Protein AF-U1QJQ8-F1 (afdb_monomer_lite)

Sequence (187 aa):
TAGAGCHGSDNAEGCLSWRVRVPSAITPKGSTNVTIEADSVPGQWTWTCPTLDGDKVAGTSAFYIKRDQGDPPAKLAESDLGLLAGLYYNHHGDSAGSVKAITCTPEHLSLTYEVNFNAAWDKSSYLDLDLGATAVKPGADARSYHFTPTIDVSTRNAILRPTVTAQKPAASAPHATVTTEAVKVDG

pLDDT: mean 79.55, std 17.43, range [26.44, 97.06]

Radius of gyration: 18.02 Å; chains: 1; bounding box: 56×32×47 Å

Structure (mmCIF, N/CA/C/O backbone):
data_AF-U1QJQ8-F1
#
_entry.id   AF-U1QJQ8-F1
#
loop_
_atom_site.group_PDB
_atom_site.id
_atom_site.type_symbol
_atom_site.label_atom_id
_atom_site.label_alt_id
_atom_site.label_comp_id
_atom_site.label_asym_id
_atom_site.label_entity_id
_atom_site.label_seq_id
_atom_site.pdbx_PDB_ins_code
_atom_site.Cartn_x
_atom_site.Cartn_y
_atom_site.Cartn_z
_atom_site.occupancy
_atom_site.B_iso_or_equiv
_atom_site.auth_seq_id
_atom_site.auth_comp_id
_atom_site.auth_asym_id
_atom_site.auth_atom_id
_atom_site.pdbx_PDB_model_num
ATOM 1 N N . THR A 1 1 ? 12.002 1.332 19.949 1.00 36.09 1 THR A N 1
ATOM 2 C CA . THR A 1 1 ? 11.088 1.869 18.919 1.00 36.09 1 THR A CA 1
ATOM 3 C C . THR A 1 1 ? 10.077 0.805 18.569 1.00 36.09 1 THR A C 1
ATOM 5 O O . THR A 1 1 ? 10.429 -0.372 18.559 1.00 36.09 1 THR A O 1
ATOM 8 N N . ALA A 1 2 ? 8.820 1.200 18.358 1.00 38.81 2 ALA A N 1
ATOM 9 C CA . ALA A 1 2 ? 7.778 0.305 17.876 1.00 38.81 2 ALA A CA 1
ATOM 10 C C . ALA A 1 2 ? 8.272 -0.422 16.609 1.00 38.81 2 ALA A C 1
ATOM 12 O O . ALA A 1 2 ? 8.978 0.177 15.799 1.00 38.81 2 ALA A O 1
ATOM 13 N N . GLY A 1 3 ? 7.998 -1.724 16.483 1.00 36.53 3 GLY A N 1
ATOM 14 C CA . GLY A 1 3 ? 8.522 -2.536 15.380 1.00 36.53 3 GLY A CA 1
ATOM 15 C C . GLY A 1 3 ? 8.109 -2.006 14.002 1.00 36.53 3 GLY A C 1
ATOM 16 O O . GLY A 1 3 ? 7.262 -1.122 13.888 1.00 36.53 3 GLY A O 1
ATOM 17 N N . ALA A 1 4 ? 8.656 -2.601 12.942 1.00 45.38 4 ALA A N 1
ATOM 18 C CA . ALA A 1 4 ? 8.428 -2.212 11.545 1.00 45.38 4 ALA A CA 1
ATOM 19 C C . ALA A 1 4 ? 6.955 -2.221 11.070 1.00 45.38 4 ALA A C 1
ATOM 21 O O . ALA A 1 4 ? 6.722 -1.999 9.899 1.00 45.38 4 ALA A O 1
ATOM 22 N N . GLY A 1 5 ? 5.967 -2.505 11.926 1.00 46.44 5 GLY A N 1
ATOM 23 C CA . GLY A 1 5 ? 4.538 -2.373 11.617 1.00 46.44 5 GLY A CA 1
ATOM 24 C C . GLY A 1 5 ? 3.884 -1.095 12.155 1.00 46.44 5 GLY A C 1
ATOM 25 O O . GLY A 1 5 ? 2.691 -0.911 11.954 1.00 46.44 5 GLY A O 1
ATOM 26 N N . CYS A 1 6 ? 4.629 -0.239 12.864 1.00 55.72 6 CYS A N 1
ATOM 27 C CA . CYS A 1 6 ? 4.105 0.971 13.509 1.00 55.72 6 CYS A CA 1
ATOM 28 C C . CYS A 1 6 ? 4.649 2.285 12.943 1.00 55.72 6 CYS A C 1
ATOM 30 O O . CYS A 1 6 ? 4.176 3.328 13.374 1.00 55.72 6 CYS A O 1
ATOM 32 N N . HIS A 1 7 ? 5.655 2.242 12.058 1.00 57.84 7 HIS A N 1
ATOM 33 C CA . HIS A 1 7 ? 6.172 3.342 11.218 1.00 57.84 7 HIS A CA 1
ATOM 34 C C . HIS A 1 7 ? 5.951 4.782 11.735 1.00 57.84 7 HIS A C 1
ATOM 36 O O . HIS A 1 7 ? 5.394 5.620 11.033 1.00 57.84 7 HIS A O 1
ATOM 42 N N . GLY A 1 8 ? 6.392 5.075 12.965 1.00 47.62 8 GLY A N 1
ATOM 43 C CA . GLY A 1 8 ? 6.336 6.420 13.560 1.00 47.62 8 GLY A CA 1
ATOM 44 C C . GLY A 1 8 ? 5.211 6.680 14.572 1.00 47.62 8 GLY A C 1
ATOM 45 O O . GLY A 1 8 ? 5.147 7.777 15.112 1.00 47.62 8 GLY A O 1
ATOM 46 N N . SER A 1 9 ? 4.353 5.700 14.872 1.00 50.97 9 SER A N 1
ATOM 47 C CA . SER A 1 9 ? 3.436 5.758 16.019 1.00 50.97 9 SER A CA 1
ATOM 48 C C . SER A 1 9 ? 4.192 5.519 17.330 1.00 50.97 9 SER A C 1
ATOM 50 O O . SER A 1 9 ? 4.874 4.499 17.482 1.00 50.97 9 SER A O 1
ATOM 52 N N . ASP A 1 10 ? 4.006 6.418 18.299 1.00 51.16 10 ASP A N 1
ATOM 53 C CA . ASP A 1 10 ? 4.522 6.280 19.669 1.00 51.16 10 ASP A CA 1
ATOM 54 C C . ASP A 1 10 ? 3.835 5.146 20.450 1.00 51.16 10 ASP A C 1
ATOM 56 O O . ASP A 1 10 ? 4.356 4.680 21.465 1.00 51.16 10 ASP A O 1
ATOM 60 N N . ASN A 1 11 ? 2.679 4.662 19.976 1.00 55.84 11 ASN A N 1
ATOM 61 C CA . ASN A 1 11 ? 1.937 3.577 20.606 1.00 55.84 11 ASN A CA 1
ATOM 62 C C . ASN A 1 11 ? 1.994 2.298 19.760 1.00 55.84 11 ASN A C 1
ATOM 64 O O . ASN A 1 11 ? 1.312 2.174 18.740 1.00 55.84 11 ASN A O 1
ATOM 68 N N . ALA A 1 12 ? 2.814 1.345 20.210 1.00 63.59 12 ALA A N 1
ATOM 69 C CA . ALA A 1 12 ? 3.059 0.073 19.536 1.00 63.59 12 ALA A CA 1
ATOM 70 C C . ALA A 1 12 ? 2.033 -1.024 19.860 1.00 63.59 12 ALA A C 1
ATOM 72 O O . ALA A 1 12 ? 1.985 -2.036 19.160 1.00 63.59 12 ALA A O 1
ATOM 73 N N . GLU A 1 13 ? 1.231 -0.860 20.920 1.00 65.38 13 GLU A N 1
ATOM 74 C CA . GLU A 1 13 ? 0.388 -1.943 21.449 1.00 65.38 13 GLU A CA 1
ATOM 75 C C . GLU A 1 13 ? -0.717 -2.373 20.477 1.00 65.38 13 GLU A C 1
ATOM 77 O O . GLU A 1 13 ? -1.203 -3.501 20.560 1.00 65.38 13 GLU A O 1
ATOM 82 N N . GLY A 1 14 ? -1.098 -1.500 19.542 1.00 73.12 14 GLY A N 1
ATOM 83 C CA . GLY A 1 14 ? -2.204 -1.713 18.611 1.00 73.12 14 GLY A CA 1
ATOM 84 C C . GLY A 1 14 ? -1.831 -1.862 17.143 1.00 73.12 14 GLY A C 1
ATOM 85 O O . GLY A 1 14 ? -2.731 -2.110 16.346 1.00 73.12 14 GLY A O 1
ATOM 86 N N . CYS A 1 15 ? -0.569 -1.701 16.749 1.00 79.44 15 CYS A N 1
ATOM 87 C CA . CYS A 1 15 ? -0.269 -1.563 15.326 1.00 79.44 15 CYS A CA 1
ATOM 88 C C . CYS A 1 15 ? -0.459 -2.859 14.551 1.00 79.44 15 CYS A C 1
ATOM 90 O O . CYS A 1 15 ? -0.007 -3.936 14.951 1.00 79.44 15 CYS A O 1
ATOM 92 N N . LEU A 1 16 ? -1.045 -2.700 13.377 1.00 83.94 16 LEU A N 1
ATOM 93 C CA . LEU A 1 16 ? -1.160 -3.704 12.345 1.00 83.94 16 LEU A CA 1
ATOM 94 C C . LEU A 1 16 ? -0.515 -3.148 11.080 1.00 83.94 16 LEU A C 1
ATOM 96 O O . LEU A 1 16 ? -0.672 -1.975 10.748 1.00 83.94 16 LEU A O 1
ATOM 100 N N . SER A 1 17 ? 0.196 -4.014 10.373 1.00 83.75 17 SER A N 1
ATOM 101 C CA . SER A 1 17 ? 0.760 -3.719 9.064 1.00 83.75 17 SER A CA 1
ATOM 102 C C . SER A 1 17 ? 0.259 -4.774 8.088 1.00 83.75 17 SER A C 1
ATOM 104 O O . SER A 1 17 ? 0.362 -5.982 8.335 1.00 83.75 17 SER A O 1
ATOM 106 N N . TRP A 1 18 ? -0.330 -4.302 6.996 1.00 86.25 18 TRP A N 1
ATOM 107 C CA . TRP A 1 18 ? -0.856 -5.127 5.925 1.00 86.25 18 TRP A CA 1
ATOM 108 C C . TRP A 1 18 ? 0.060 -5.000 4.719 1.00 86.25 18 TRP A C 1
ATOM 110 O O . TRP A 1 18 ? 0.086 -3.968 4.053 1.00 86.25 18 TRP A O 1
ATOM 120 N N . ARG A 1 19 ? 0.815 -6.060 4.422 1.00 87.75 19 ARG A N 1
ATOM 121 C CA . ARG A 1 19 ? 1.711 -6.070 3.266 1.00 87.75 19 ARG A CA 1
ATOM 122 C C . ARG A 1 19 ? 1.012 -6.601 2.023 1.00 87.75 19 ARG A C 1
ATOM 124 O O . ARG A 1 19 ? 0.616 -7.765 1.980 1.00 87.75 19 ARG A O 1
ATOM 131 N N . VAL A 1 20 ? 0.962 -5.778 0.982 1.00 87.56 20 VAL A N 1
ATOM 132 C CA . VAL A 1 20 ? 0.565 -6.167 -0.373 1.00 87.56 20 VAL A CA 1
ATOM 133 C C . VAL A 1 20 ? 1.805 -6.192 -1.258 1.00 87.56 20 VAL A C 1
ATOM 135 O O . VAL A 1 20 ? 2.446 -5.166 -1.472 1.00 87.56 20 VAL A O 1
ATOM 138 N N . ARG A 1 21 ? 2.149 -7.375 -1.779 1.00 89.81 21 ARG A N 1
ATOM 139 C CA . ARG A 1 21 ? 3.276 -7.558 -2.703 1.00 89.81 21 ARG A CA 1
ATOM 140 C C . ARG A 1 21 ? 2.787 -7.655 -4.141 1.00 89.81 21 ARG A C 1
ATOM 142 O O . ARG A 1 21 ? 2.008 -8.544 -4.480 1.00 89.81 21 ARG A O 1
ATOM 149 N N . VAL A 1 22 ? 3.321 -6.792 -4.993 1.00 87.38 22 VAL A N 1
ATOM 150 C CA . VAL A 1 22 ? 3.000 -6.680 -6.416 1.00 87.38 22 VAL A CA 1
ATOM 151 C C . VAL A 1 22 ? 4.241 -7.091 -7.220 1.00 87.38 22 VAL A C 1
ATOM 153 O O . VAL A 1 22 ? 5.191 -6.313 -7.320 1.00 87.38 22 VAL A O 1
ATOM 156 N N . PRO A 1 23 ? 4.304 -8.321 -7.761 1.00 87.75 23 PRO A N 1
ATOM 157 C CA . PRO A 1 23 ? 5.474 -8.785 -8.501 1.00 87.75 23 PRO A CA 1
ATOM 158 C C . PRO A 1 23 ? 5.469 -8.281 -9.947 1.00 87.75 23 PRO A C 1
ATOM 160 O O . PRO A 1 23 ? 4.421 -8.251 -10.588 1.00 87.75 23 PRO A O 1
ATOM 163 N N . SER A 1 24 ? 6.649 -8.014 -10.514 1.00 85.06 24 SER A N 1
ATOM 164 C CA . SER A 1 24 ? 6.798 -7.555 -11.905 1.00 85.06 24 SER A CA 1
ATOM 165 C C . SER A 1 24 ? 6.259 -8.533 -12.954 1.00 85.06 24 SER A C 1
ATOM 167 O O . SER A 1 24 ? 5.973 -8.148 -14.083 1.00 85.06 24 SER A O 1
ATOM 169 N N . ALA A 1 25 ? 6.046 -9.797 -12.577 1.00 81.31 25 ALA A N 1
ATOM 170 C CA . ALA A 1 25 ? 5.423 -10.807 -13.428 1.00 81.31 25 ALA A CA 1
ATOM 171 C C . ALA A 1 25 ? 3.977 -10.467 -13.839 1.00 81.31 25 ALA A C 1
ATOM 173 O O . ALA A 1 25 ? 3.494 -11.027 -14.819 1.00 81.31 25 ALA A O 1
ATOM 174 N N . ILE A 1 26 ? 3.280 -9.576 -13.118 1.00 75.94 26 ILE A N 1
ATOM 175 C CA . ILE A 1 26 ? 1.913 -9.171 -13.489 1.00 75.94 26 ILE A CA 1
ATOM 176 C C . ILE A 1 26 ? 1.885 -8.140 -14.627 1.00 75.94 26 ILE A C 1
ATOM 178 O O . ILE A 1 26 ? 0.854 -7.999 -15.273 1.00 75.94 26 ILE A O 1
ATOM 182 N N . THR A 1 27 ? 2.999 -7.441 -14.873 1.00 68.19 27 THR A N 1
ATOM 183 C CA . THR A 1 27 ? 3.171 -6.482 -15.976 1.00 68.19 27 THR A CA 1
ATOM 184 C C . THR A 1 27 ? 4.625 -6.519 -16.476 1.00 68.19 27 THR A C 1
ATOM 186 O O . THR A 1 27 ? 5.507 -5.809 -15.979 1.00 68.19 27 THR A O 1
ATOM 189 N N . PRO A 1 28 ? 4.935 -7.393 -17.448 1.00 60.84 28 PRO A N 1
ATOM 190 C CA . PRO A 1 28 ? 6.287 -7.494 -17.974 1.00 60.84 28 PRO A CA 1
ATOM 191 C C . PRO A 1 28 ? 6.687 -6.185 -18.675 1.00 60.84 28 PRO A C 1
ATOM 193 O O . PRO A 1 28 ? 6.206 -5.885 -19.764 1.00 60.84 28 PRO A O 1
ATOM 196 N N . LYS A 1 29 ? 7.613 -5.437 -18.061 1.00 64.25 29 LYS A N 1
ATOM 197 C CA . LYS A 1 29 ? 8.309 -4.266 -18.635 1.00 64.25 29 LYS A CA 1
ATOM 198 C C . LYS A 1 29 ? 7.447 -3.018 -18.897 1.00 64.25 29 LYS A C 1
ATOM 200 O O . LYS A 1 29 ? 7.755 -2.243 -19.800 1.00 64.25 29 LYS A O 1
ATOM 205 N N . GLY A 1 30 ? 6.407 -2.791 -18.095 1.00 77.69 30 GLY A N 1
ATOM 206 C CA . GLY A 1 30 ? 5.565 -1.596 -18.199 1.00 77.69 30 GLY A CA 1
ATOM 207 C C . GLY A 1 30 ? 5.211 -0.964 -16.856 1.00 77.69 30 GLY A C 1
ATOM 208 O O . GLY A 1 30 ? 5.492 -1.517 -15.787 1.00 77.69 30 GLY A O 1
ATOM 209 N N . SER A 1 31 ? 4.560 0.197 -16.935 1.00 87.25 31 SER A N 1
ATOM 210 C CA . SER A 1 31 ? 3.861 0.790 -15.798 1.00 87.25 31 SER A CA 1
ATOM 211 C C . SER A 1 31 ? 2.470 0.175 -15.654 1.00 87.25 31 SER A C 1
ATOM 213 O O . SER A 1 31 ? 1.800 -0.100 -16.649 1.00 87.25 31 SER A O 1
ATOM 215 N N . THR A 1 32 ? 2.020 -0.044 -14.423 1.00 88.62 32 THR A N 1
ATOM 216 C CA . THR A 1 32 ? 0.640 -0.450 -14.130 1.00 88.62 32 THR A CA 1
ATOM 217 C C . THR A 1 32 ? 0.125 0.313 -12.927 1.00 88.62 32 THR A C 1
ATOM 219 O O . THR A 1 32 ? 0.885 0.598 -12.001 1.00 88.62 32 THR A O 1
ATOM 222 N N . ASN A 1 33 ? -1.177 0.573 -12.916 1.00 92.19 33 ASN A N 1
ATOM 223 C CA . ASN A 1 33 ? -1.858 0.993 -11.705 1.00 92.19 33 ASN A CA 1
ATOM 224 C C . ASN A 1 33 ? -2.291 -0.242 -10.924 1.00 92.19 33 ASN A C 1
ATOM 226 O O . ASN A 1 33 ? -2.732 -1.237 -11.508 1.00 92.19 33 ASN A O 1
ATOM 230 N N . VAL A 1 34 ? -2.133 -0.159 -9.611 1.00 90.81 34 VAL A N 1
ATOM 231 C CA . VAL A 1 34 ? -2.660 -1.096 -8.630 1.00 90.81 34 VAL A CA 1
ATOM 232 C C . VAL A 1 34 ? -3.608 -0.310 -7.747 1.00 90.81 34 VAL A C 1
ATOM 234 O O . VAL A 1 34 ? -3.175 0.615 -7.061 1.00 90.81 34 VAL A O 1
ATOM 237 N N . THR A 1 35 ? -4.883 -0.671 -7.774 1.00 93.75 35 THR A N 1
ATOM 238 C CA . THR A 1 35 ? -5.907 -0.061 -6.929 1.00 93.75 35 THR A CA 1
ATOM 239 C C . THR A 1 35 ? -6.299 -1.046 -5.843 1.00 93.75 35 THR A C 1
ATOM 241 O O . THR A 1 35 ? -6.715 -2.164 -6.141 1.00 93.75 35 THR A O 1
ATOM 244 N N . ILE A 1 36 ? -6.125 -0.645 -4.588 1.00 93.06 36 ILE A N 1
ATOM 245 C CA . ILE A 1 36 ? -6.507 -1.399 -3.398 1.00 93.06 36 ILE A CA 1
ATOM 246 C C . ILE A 1 36 ? -7.745 -0.734 -2.816 1.00 93.06 36 ILE A C 1
ATOM 248 O O . ILE A 1 36 ? -7.699 0.438 -2.460 1.00 93.06 36 ILE A O 1
ATOM 252 N N . GLU A 1 37 ? -8.809 -1.513 -2.692 1.00 95.50 37 GLU A N 1
ATOM 253 C CA . GLU A 1 37 ? -10.054 -1.132 -2.032 1.00 95.50 37 GLU A CA 1
ATOM 254 C C . GLU A 1 37 ? -10.272 -2.047 -0.834 1.00 95.50 37 GLU A C 1
ATOM 256 O O . GLU A 1 37 ? -10.293 -3.281 -0.975 1.00 95.50 37 GLU A O 1
ATOM 261 N N . ALA A 1 38 ? -10.403 -1.460 0.352 1.00 93.75 38 ALA A N 1
ATOM 262 C CA . ALA A 1 38 ? -10.495 -2.229 1.577 1.00 93.75 38 ALA A CA 1
ATOM 263 C C . ALA A 1 38 ? -11.192 -1.498 2.724 1.00 93.75 38 ALA A C 1
ATOM 265 O O . ALA A 1 38 ? -10.718 -0.477 3.223 1.00 93.75 38 ALA A O 1
ATOM 266 N N . ASP A 1 39 ? -12.246 -2.123 3.233 1.00 95.00 39 ASP A N 1
ATOM 267 C CA . ASP A 1 39 ? -12.898 -1.697 4.463 1.00 95.00 39 ASP A CA 1
ATOM 268 C C . ASP A 1 39 ? -12.188 -2.287 5.685 1.00 95.00 39 ASP A C 1
ATOM 270 O O . ASP A 1 39 ? -11.712 -3.432 5.669 1.00 95.00 39 ASP A O 1
ATOM 274 N N . SER A 1 40 ? -12.134 -1.508 6.761 1.00 93.19 40 SER A N 1
ATOM 275 C CA . SER A 1 40 ? -11.756 -2.017 8.071 1.00 93.19 40 SER A CA 1
ATOM 276 C C . SER A 1 40 ? -12.884 -2.846 8.682 1.00 93.19 40 SER A C 1
ATOM 278 O O . SER A 1 40 ? -14.016 -2.868 8.195 1.00 93.19 40 SER A O 1
ATOM 280 N N . VAL A 1 41 ? -12.578 -3.599 9.741 1.00 91.69 41 VAL A N 1
ATOM 281 C CA . VAL A 1 41 ? -13.572 -4.458 10.394 1.00 91.69 41 VAL A CA 1
ATOM 282 C C . VAL A 1 41 ? -14.046 -3.784 11.681 1.00 91.69 41 VAL A C 1
ATOM 284 O O . VAL A 1 41 ? -13.263 -3.702 12.638 1.00 91.69 41 VAL A O 1
ATOM 287 N N . PRO A 1 42 ? -15.321 -3.345 11.755 1.00 91.44 42 PRO A N 1
ATOM 288 C CA . PRO A 1 42 ? -15.843 -2.630 12.911 1.00 91.44 42 PRO A CA 1
ATOM 289 C C . PRO A 1 42 ? -15.571 -3.360 14.228 1.00 91.44 42 PRO A C 1
ATOM 291 O O . PRO A 1 42 ? -15.839 -4.553 14.381 1.00 91.44 42 PRO A O 1
ATOM 294 N N . GLY A 1 43 ? -15.013 -2.629 15.194 1.00 89.50 43 GLY A N 1
ATOM 295 C CA . GLY A 1 43 ? -14.678 -3.152 16.520 1.00 89.50 43 GLY A CA 1
ATOM 296 C C . GLY A 1 43 ? -13.424 -4.032 16.591 1.00 89.50 43 GLY A C 1
ATOM 297 O O . GLY A 1 43 ? -13.030 -4.392 17.701 1.00 89.50 43 GLY A O 1
ATOM 298 N N . GLN A 1 44 ? -12.776 -4.354 15.465 1.00 90.00 44 GLN A N 1
ATOM 299 C CA . GLN A 1 44 ? -11.514 -5.101 15.453 1.00 90.00 44 GLN A CA 1
ATOM 300 C C . GLN A 1 44 ? -10.317 -4.191 15.199 1.00 90.00 44 GLN A C 1
ATOM 302 O O . GLN A 1 44 ? -9.392 -4.165 16.012 1.00 90.00 44 GLN A O 1
ATOM 307 N N . TRP A 1 45 ? -10.335 -3.441 14.099 1.00 91.00 45 TRP A N 1
ATOM 308 C CA . TRP A 1 45 ? -9.242 -2.561 13.697 1.00 91.00 45 TRP A CA 1
ATOM 309 C C . TRP A 1 45 ? -9.737 -1.455 12.760 1.00 91.00 45 TRP A C 1
ATOM 311 O O . TRP A 1 45 ? -10.833 -1.548 12.220 1.00 91.00 45 TRP A O 1
ATOM 321 N N . THR A 1 46 ? -8.924 -0.415 12.595 1.00 92.94 46 THR A N 1
ATOM 322 C CA . THR A 1 46 ? -9.175 0.754 11.737 1.00 92.94 46 THR A CA 1
ATOM 323 C C . THR A 1 46 ? -7.931 1.093 10.927 1.00 92.94 46 THR A C 1
ATOM 325 O O . THR A 1 46 ? -6.822 0.774 11.363 1.00 92.94 46 THR A O 1
ATOM 328 N N . TRP A 1 47 ? -8.084 1.715 9.760 1.00 92.81 47 TRP A N 1
ATOM 329 C CA . TRP A 1 47 ? -6.942 2.253 9.018 1.00 92.81 47 TRP A CA 1
ATOM 330 C C . TRP A 1 47 ? -6.304 3.417 9.771 1.00 92.81 47 TRP A C 1
ATOM 332 O O . TRP A 1 47 ? -6.988 4.217 10.410 1.00 92.81 47 TRP A O 1
ATOM 342 N N . THR A 1 48 ? -4.981 3.524 9.686 1.00 91.56 48 THR A N 1
ATOM 343 C CA . THR A 1 48 ? -4.255 4.645 10.282 1.00 91.56 48 THR A CA 1
ATOM 344 C C . THR A 1 48 ? -4.060 5.716 9.214 1.00 91.56 48 THR A C 1
ATOM 346 O O . THR A 1 48 ? -3.162 5.602 8.384 1.00 91.56 48 THR A O 1
ATOM 349 N N . CYS A 1 49 ? -4.895 6.755 9.242 1.00 92.62 49 CYS A N 1
ATOM 350 C CA . CYS A 1 49 ? -4.877 7.872 8.294 1.00 92.62 49 CYS A CA 1
ATOM 351 C C . CYS A 1 49 ? -4.285 9.119 8.980 1.00 92.62 49 CYS A C 1
ATOM 353 O O . CYS A 1 49 ? -4.958 9.711 9.824 1.00 92.62 49 CYS A O 1
ATOM 355 N N . PRO A 1 50 ? -3.020 9.504 8.709 1.00 88.50 50 PRO A N 1
ATOM 356 C CA . PRO A 1 50 ? -2.334 10.551 9.475 1.00 88.50 50 PRO A CA 1
ATOM 357 C C . PRO A 1 50 ? -2.813 11.978 9.185 1.00 88.50 50 PRO A C 1
ATOM 359 O O . PRO A 1 50 ? -2.484 12.893 9.938 1.00 88.50 50 PRO A O 1
ATOM 362 N N . THR A 1 51 ? -3.532 12.186 8.083 1.00 86.75 51 THR A N 1
ATOM 363 C CA . THR A 1 51 ? -3.995 13.499 7.625 1.00 86.75 51 THR A CA 1
ATOM 364 C C . THR A 1 51 ? -5.515 13.588 7.700 1.00 86.75 51 THR A C 1
ATOM 366 O O . THR A 1 51 ? -6.221 12.608 7.467 1.00 86.75 51 THR A O 1
ATOM 369 N N . LEU A 1 52 ? -6.030 14.778 8.029 1.00 85.56 52 LEU A N 1
ATOM 370 C CA . LEU A 1 52 ? -7.476 15.019 8.119 1.00 85.56 52 LEU A CA 1
ATOM 371 C C . LEU A 1 52 ? -8.169 14.923 6.755 1.00 85.56 52 LEU A C 1
ATOM 373 O O . LEU A 1 52 ? -9.319 14.502 6.686 1.00 85.56 52 LEU A O 1
ATOM 377 N N . ASP A 1 53 ? -7.455 15.273 5.686 1.00 90.31 53 ASP A N 1
ATOM 378 C CA . ASP A 1 53 ? -7.970 15.243 4.316 1.00 90.31 53 ASP A CA 1
ATOM 379 C C . ASP A 1 53 ? -8.004 13.820 3.726 1.00 90.31 53 ASP A C 1
ATOM 381 O O . ASP A 1 53 ? -8.497 13.618 2.617 1.00 90.31 53 ASP A O 1
ATOM 385 N N . GLY A 1 54 ? -7.487 12.819 4.453 1.00 91.31 54 GLY A N 1
ATOM 386 C CA . GLY A 1 54 ? -7.470 11.421 4.017 1.00 91.31 54 GLY A CA 1
ATOM 387 C C . GLY A 1 54 ? -6.532 11.150 2.839 1.00 91.31 54 GLY A C 1
ATOM 388 O O . GLY A 1 54 ? -6.639 10.108 2.192 1.00 91.31 54 GLY A O 1
ATOM 389 N N . ASP A 1 55 ? -5.605 12.065 2.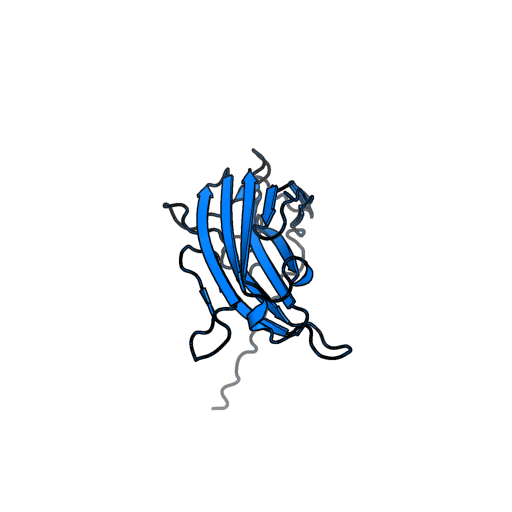558 1.00 94.69 55 ASP A N 1
ATOM 390 C CA . ASP A 1 55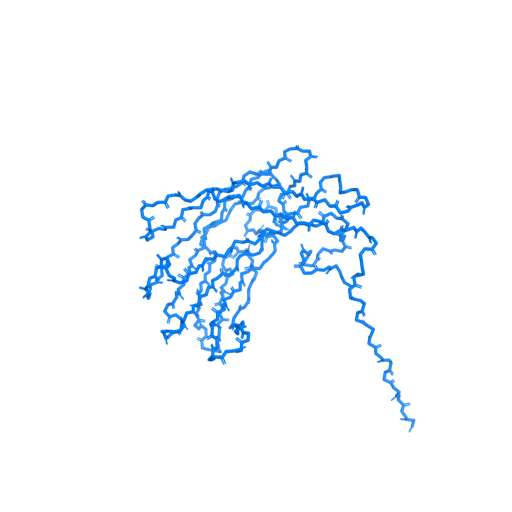 ? -4.654 11.999 1.447 1.00 94.69 55 ASP A CA 1
ATOM 391 C C . ASP A 1 55 ? -3.381 11.185 1.771 1.00 94.69 55 ASP A C 1
ATOM 393 O O . ASP A 1 55 ? -2.432 11.142 0.983 1.00 94.69 55 ASP A O 1
ATOM 397 N N . LYS A 1 56 ? -3.346 10.531 2.937 1.00 93.69 56 LYS A N 1
ATOM 398 C CA . LYS A 1 56 ? -2.238 9.690 3.391 1.00 93.69 56 LYS A CA 1
ATOM 399 C C . LYS A 1 56 ? -2.750 8.514 4.216 1.00 93.69 56 LYS A C 1
ATOM 401 O O . LYS A 1 56 ? -3.590 8.677 5.099 1.00 93.69 56 LYS A O 1
ATOM 406 N N . VAL A 1 57 ? -2.170 7.342 3.980 1.00 93.12 57 VAL A N 1
ATOM 407 C CA . VAL A 1 57 ? -2.240 6.192 4.889 1.00 93.12 57 VAL A CA 1
ATOM 408 C C . VAL A 1 57 ? -0.867 6.006 5.525 1.00 93.12 57 VAL A C 1
ATOM 410 O O . VAL A 1 57 ? 0.163 6.245 4.891 1.00 93.12 57 VAL A O 1
ATOM 413 N N . ALA A 1 58 ? -0.822 5.633 6.801 1.00 90.94 58 ALA A N 1
ATOM 414 C CA . ALA A 1 58 ? 0.438 5.298 7.448 1.00 90.94 58 ALA A CA 1
ATOM 415 C C . ALA A 1 58 ? 1.079 4.090 6.753 1.00 90.94 58 ALA A C 1
ATOM 417 O O . ALA A 1 58 ? 0.378 3.176 6.324 1.00 90.94 58 ALA A O 1
ATOM 418 N N . GLY A 1 59 ? 2.409 4.070 6.689 1.00 88.69 59 GLY A N 1
ATOM 419 C CA . GLY A 1 59 ? 3.170 2.983 6.084 1.00 88.69 59 GLY A CA 1
ATOM 420 C C . GLY A 1 59 ? 4.002 3.425 4.885 1.00 88.69 59 GLY A C 1
ATOM 421 O O . GLY A 1 59 ? 4.215 4.622 4.677 1.00 88.69 59 GLY A O 1
ATOM 422 N N . THR A 1 60 ? 4.520 2.455 4.133 1.00 92.75 60 THR A N 1
ATOM 423 C CA . THR A 1 60 ? 5.547 2.697 3.114 1.00 92.75 60 THR A CA 1
ATOM 424 C C . THR A 1 60 ? 5.289 1.946 1.814 1.00 92.75 60 THR A C 1
ATOM 426 O O . THR A 1 60 ? 4.691 0.870 1.773 1.00 92.75 60 THR A O 1
ATOM 429 N N . SER A 1 61 ? 5.782 2.524 0.726 1.00 93.75 61 SER A N 1
ATOM 430 C CA . SER A 1 61 ? 6.038 1.832 -0.531 1.00 93.75 61 SER A CA 1
ATOM 431 C C . SER A 1 61 ? 7.527 1.512 -0.614 1.00 93.75 61 SER A C 1
ATOM 433 O O . SER A 1 61 ? 8.363 2.361 -0.315 1.00 93.75 61 SER A O 1
ATOM 435 N N . ALA A 1 62 ? 7.882 0.295 -1.016 1.00 94.31 62 ALA A N 1
ATOM 436 C CA . ALA A 1 62 ? 9.273 -0.101 -1.199 1.00 94.31 62 ALA A CA 1
ATOM 437 C C . ALA A 1 62 ? 9.450 -0.931 -2.470 1.00 94.31 62 ALA A C 1
ATOM 439 O O . ALA A 1 62 ? 8.727 -1.901 -2.707 1.00 94.31 62 ALA A O 1
ATOM 440 N N . PHE A 1 63 ? 10.435 -0.564 -3.289 1.00 93.12 63 PHE A N 1
ATOM 441 C CA . PHE A 1 63 ? 10.735 -1.263 -4.536 1.00 93.12 63 PHE A CA 1
ATOM 442 C C . PHE A 1 63 ? 11.970 -2.134 -4.374 1.00 93.12 63 PHE A C 1
ATOM 444 O O . PHE A 1 63 ? 13.025 -1.665 -3.938 1.00 93.12 63 PHE A O 1
ATOM 451 N N . TYR A 1 64 ? 11.846 -3.400 -4.761 1.00 92.38 64 TYR A N 1
ATOM 452 C CA . TYR A 1 64 ? 12.908 -4.383 -4.634 1.00 92.38 64 TYR A CA 1
ATOM 453 C C . TYR A 1 64 ? 13.284 -4.980 -5.979 1.00 92.38 64 TYR A C 1
ATOM 455 O O . TYR A 1 64 ? 12.424 -5.278 -6.809 1.00 92.38 64 TYR A O 1
ATOM 463 N N . ILE A 1 65 ? 14.575 -5.252 -6.144 1.00 90.06 65 ILE A N 1
ATOM 464 C CA . ILE A 1 65 ? 15.105 -6.068 -7.238 1.00 90.06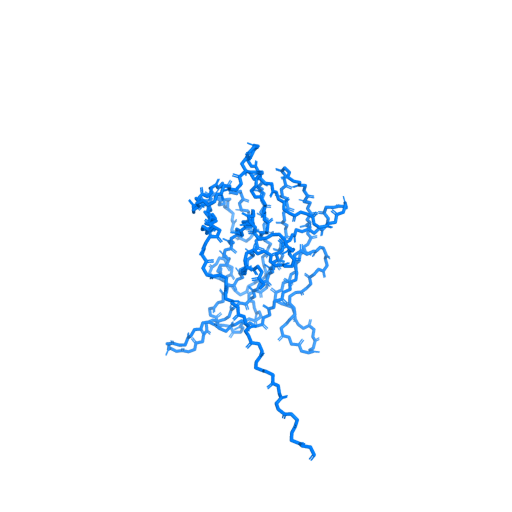 65 ILE A CA 1
ATOM 465 C C . ILE A 1 65 ? 15.730 -7.338 -6.680 1.00 90.06 65 ILE A C 1
ATOM 467 O O . ILE A 1 65 ? 16.410 -7.320 -5.650 1.00 90.06 65 ILE A O 1
ATOM 471 N N . LYS A 1 66 ? 15.534 -8.460 -7.370 1.00 83.50 66 LYS A N 1
ATOM 472 C CA . LYS A 1 66 ? 16.323 -9.660 -7.102 1.00 83.50 66 LYS A CA 1
ATOM 473 C C . LYS A 1 66 ? 17.789 -9.377 -7.429 1.00 83.50 66 LYS A C 1
ATOM 475 O O . LYS A 1 66 ? 18.101 -8.741 -8.437 1.00 83.50 66 LYS A O 1
ATOM 480 N N . ARG A 1 67 ? 18.672 -9.842 -6.551 1.00 80.69 67 ARG A N 1
ATOM 481 C CA . ARG A 1 67 ? 20.115 -9.893 -6.789 1.00 80.69 67 ARG A CA 1
ATOM 482 C C . ARG A 1 67 ? 20.487 -11.226 -7.441 1.00 80.69 67 ARG A C 1
ATOM 484 O O . ARG A 1 67 ? 19.630 -12.101 -7.594 1.00 80.69 67 ARG A O 1
ATOM 491 N N . ASP A 1 68 ? 21.741 -11.335 -7.864 1.00 79.06 68 ASP A N 1
ATOM 492 C CA . ASP A 1 68 ? 22.282 -12.557 -8.454 1.00 79.06 68 ASP A CA 1
ATOM 493 C C . ASP A 1 68 ? 22.280 -13.716 -7.433 1.00 79.06 68 ASP A C 1
ATOM 495 O O . ASP A 1 68 ? 21.973 -13.543 -6.252 1.00 79.06 68 ASP A O 1
ATOM 499 N N . GLN A 1 69 ? 22.515 -14.934 -7.922 1.00 72.56 69 GLN A N 1
ATOM 500 C CA . GLN A 1 69 ? 22.089 -16.186 -7.291 1.00 72.56 69 GLN A CA 1
ATOM 501 C C . GLN A 1 69 ? 22.522 -16.341 -5.816 1.00 72.56 69 GLN A C 1
ATOM 503 O O . GLN A 1 69 ? 23.678 -16.629 -5.524 1.00 72.56 69 GLN A O 1
ATOM 508 N N . GLY A 1 70 ? 21.548 -16.226 -4.901 1.00 68.06 70 GLY A N 1
ATOM 509 C CA . GLY A 1 70 ? 21.691 -16.502 -3.462 1.00 68.06 70 GLY A CA 1
ATOM 510 C C . GLY A 1 70 ? 21.554 -15.277 -2.556 1.00 68.06 70 GLY A C 1
ATOM 511 O O . GLY A 1 70 ? 21.245 -15.431 -1.375 1.00 68.06 70 GLY A O 1
ATOM 512 N N . ASP A 1 71 ? 21.701 -14.074 -3.107 1.00 79.12 71 ASP A N 1
ATOM 513 C CA . ASP A 1 71 ? 21.619 -12.846 -2.324 1.00 79.12 71 ASP A CA 1
ATOM 514 C C . ASP A 1 71 ? 20.166 -12.443 -2.014 1.00 79.12 71 ASP A C 1
ATOM 516 O O . ASP A 1 71 ? 19.264 -12.614 -2.847 1.00 79.12 71 ASP A O 1
ATOM 520 N N . PRO A 1 72 ? 19.911 -11.841 -0.835 1.00 83.44 72 PRO A N 1
ATOM 521 C CA . PRO A 1 72 ? 18.608 -11.270 -0.536 1.00 83.44 72 PRO A CA 1
ATOM 522 C C . PRO A 1 72 ? 18.263 -10.146 -1.533 1.00 83.44 72 PRO A C 1
ATOM 524 O O . PRO A 1 72 ? 19.159 -9.432 -1.999 1.00 83.44 72 PRO A O 1
ATOM 527 N N . PRO A 1 73 ? 16.970 -9.940 -1.855 1.00 87.31 73 PRO A N 1
ATOM 528 C CA . PRO A 1 73 ? 16.546 -8.832 -2.706 1.00 87.31 73 PRO A CA 1
ATOM 529 C C . PRO A 1 73 ? 17.067 -7.480 -2.202 1.00 87.31 73 PRO A C 1
ATOM 531 O O . PRO A 1 73 ? 17.023 -7.184 -1.008 1.00 87.31 73 PRO A O 1
ATOM 534 N N . ALA A 1 74 ? 17.535 -6.637 -3.121 1.00 89.38 74 ALA A N 1
ATOM 535 C CA . ALA A 1 74 ? 17.970 -5.281 -2.810 1.00 89.38 74 ALA A CA 1
ATOM 536 C C . ALA A 1 74 ? 16.750 -4.361 -2.723 1.00 89.38 74 ALA A C 1
ATOM 538 O O . ALA A 1 74 ? 15.987 -4.308 -3.687 1.00 89.38 74 ALA A O 1
ATOM 539 N N . LYS A 1 75 ? 16.601 -3.593 -1.638 1.00 91.75 75 LYS A N 1
ATOM 540 C CA . LYS A 1 75 ? 15.696 -2.434 -1.621 1.00 91.75 75 LYS A CA 1
ATOM 541 C C . LYS A 1 75 ? 16.344 -1.310 -2.432 1.00 91.75 75 LYS A C 1
ATOM 543 O O . LYS A 1 75 ? 17.445 -0.888 -2.089 1.00 91.75 75 LYS A O 1
ATOM 548 N N . LEU A 1 76 ? 15.696 -0.873 -3.508 1.00 90.69 76 LEU A N 1
ATOM 549 C CA . LEU A 1 76 ? 16.171 0.231 -4.350 1.00 90.69 76 LEU A CA 1
ATOM 550 C C . LEU A 1 76 ? 15.657 1.585 -3.882 1.00 90.69 76 LEU A C 1
ATOM 552 O O . LEU A 1 76 ? 16.381 2.570 -3.944 1.00 90.69 76 LEU A O 1
ATOM 556 N N . ALA A 1 77 ? 14.406 1.623 -3.442 1.00 92.62 77 ALA A N 1
ATOM 557 C CA . ALA A 1 77 ? 13.746 2.838 -3.009 1.00 92.62 77 ALA A CA 1
ATOM 558 C C . ALA A 1 77 ? 12.716 2.513 -1.936 1.00 92.62 77 ALA A C 1
ATOM 560 O O . ALA A 1 77 ? 12.180 1.401 -1.888 1.00 92.62 77 ALA A O 1
ATOM 561 N N . GLU A 1 78 ? 12.444 3.506 -1.104 1.00 93.94 78 GLU A N 1
ATOM 562 C CA . GLU A 1 78 ? 11.375 3.508 -0.117 1.00 93.94 78 GLU A CA 1
ATOM 563 C C . GLU A 1 78 ? 10.783 4.912 -0.049 1.00 93.94 78 GLU A C 1
ATOM 565 O O . GLU A 1 78 ? 11.513 5.894 -0.177 1.00 93.94 78 GLU A O 1
ATOM 570 N N . SER A 1 79 ? 9.470 5.000 0.112 1.00 93.75 79 SER A N 1
ATOM 571 C CA . SER A 1 79 ? 8.754 6.265 0.234 1.00 93.75 79 SER A CA 1
ATOM 572 C C . SER A 1 79 ? 7.507 6.083 1.089 1.00 93.75 79 SER A C 1
ATOM 574 O O . SER A 1 79 ? 7.042 4.961 1.299 1.00 93.75 79 SER A O 1
ATOM 576 N N . ASP A 1 80 ? 6.952 7.190 1.561 1.00 92.81 80 ASP A N 1
ATOM 577 C CA . ASP A 1 80 ? 5.668 7.213 2.258 1.00 92.81 80 ASP A CA 1
ATOM 578 C C . ASP A 1 80 ? 4.505 6.829 1.320 1.00 92.81 80 ASP A C 1
ATOM 580 O O . ASP A 1 80 ? 4.638 6.789 0.095 1.00 92.81 80 ASP A O 1
ATOM 584 N N . LEU A 1 81 ? 3.328 6.592 1.904 1.00 92.69 81 LEU A N 1
ATOM 585 C CA . LEU A 1 81 ? 2.066 6.367 1.188 1.00 92.69 81 LEU A CA 1
ATOM 586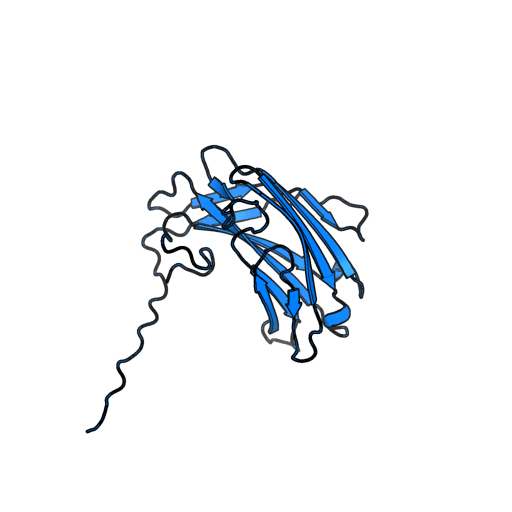 C C . LEU A 1 81 ? 1.116 7.565 1.299 1.00 92.69 81 LEU A C 1
ATOM 588 O O . LEU A 1 81 ? -0.011 7.461 1.785 1.00 92.69 81 LEU A O 1
ATOM 592 N N . GLY A 1 82 ? 1.599 8.724 0.859 1.00 91.56 82 GLY A N 1
ATOM 593 C CA . GLY A 1 82 ? 0.805 9.945 0.723 1.00 91.56 82 GLY A CA 1
ATOM 594 C C . GLY A 1 82 ? 0.612 10.336 -0.735 1.00 91.56 82 GLY A C 1
ATOM 595 O O . GLY A 1 82 ? 1.392 9.936 -1.602 1.00 91.56 82 GLY A O 1
ATOM 596 N N . LEU A 1 83 ? -0.402 11.150 -1.013 1.00 88.38 83 LEU A N 1
ATOM 597 C CA . LEU A 1 83 ? -0.565 11.771 -2.321 1.00 88.38 83 LEU A CA 1
ATOM 598 C C . LEU A 1 83 ? 0.726 12.520 -2.703 1.00 88.38 83 LEU A C 1
ATOM 600 O O . LEU A 1 83 ? 1.328 13.200 -1.875 1.00 88.38 83 LEU A O 1
ATOM 604 N N . LEU A 1 84 ? 1.173 12.369 -3.955 1.00 82.06 84 LEU A N 1
ATOM 605 C CA . LEU A 1 84 ? 2.443 12.910 -4.480 1.00 82.06 84 LEU A CA 1
ATOM 606 C C . LEU A 1 84 ? 3.729 12.276 -3.916 1.00 82.06 84 LEU A C 1
ATOM 608 O O . LEU A 1 84 ? 4.820 12.655 -4.352 1.00 82.06 84 LEU A O 1
ATOM 612 N N . ALA A 1 85 ? 3.643 11.292 -3.015 1.00 87.81 85 ALA A N 1
ATOM 613 C CA . ALA A 1 85 ? 4.817 10.544 -2.581 1.00 87.81 85 ALA A CA 1
ATOM 614 C C . ALA A 1 85 ? 5.357 9.710 -3.754 1.00 87.81 85 ALA A C 1
ATOM 616 O O . ALA A 1 85 ? 4.727 8.758 -4.224 1.00 87.81 85 ALA A O 1
ATOM 617 N N . GLY A 1 86 ? 6.515 10.125 -4.268 1.00 90.88 86 GLY A N 1
ATOM 618 C CA . GLY A 1 86 ? 7.241 9.429 -5.324 1.00 90.88 86 GLY A CA 1
ATOM 619 C C . GLY A 1 86 ? 8.264 8.458 -4.748 1.00 90.88 86 GLY A C 1
ATOM 620 O O . GLY A 1 86 ? 8.917 8.746 -3.743 1.00 90.88 86 GLY A O 1
ATOM 621 N N . LEU A 1 87 ? 8.411 7.310 -5.399 1.00 93.75 87 LEU A N 1
ATOM 622 C CA . LEU A 1 87 ? 9.354 6.260 -5.043 1.00 93.75 87 LEU A CA 1
ATOM 623 C C . LEU A 1 87 ? 10.610 6.375 -5.909 1.00 93.75 87 LEU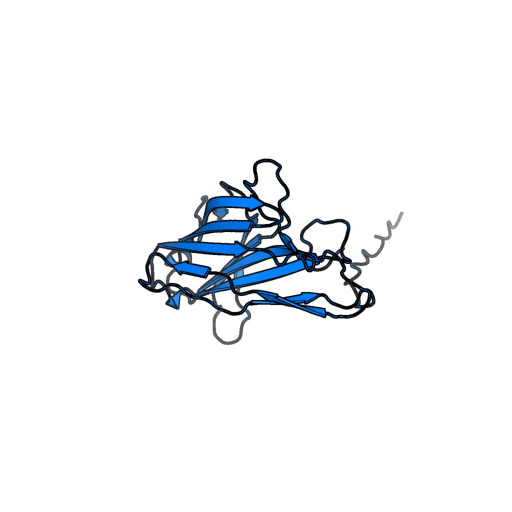 A C 1
ATOM 625 O O . LEU A 1 87 ? 10.792 5.641 -6.883 1.00 93.75 87 LEU A O 1
ATOM 629 N N . TYR A 1 88 ? 11.458 7.340 -5.564 1.00 91.94 88 TYR A N 1
ATOM 630 C CA . TYR A 1 88 ? 12.661 7.676 -6.322 1.00 91.94 88 TYR A CA 1
ATOM 631 C C . TYR A 1 88 ? 13.842 6.776 -5.945 1.00 91.94 88 TYR A C 1
ATOM 633 O O . TYR A 1 88 ? 14.122 6.587 -4.763 1.00 91.94 88 TYR A O 1
ATOM 641 N N . TYR A 1 89 ? 14.548 6.226 -6.938 1.00 87.31 89 TYR A N 1
ATOM 642 C CA . TYR A 1 89 ? 15.644 5.263 -6.717 1.00 87.31 89 TYR A CA 1
ATOM 643 C C . TYR A 1 89 ? 17.034 5.782 -7.103 1.00 87.31 89 TYR A C 1
ATOM 645 O O . TYR A 1 89 ? 18.027 5.068 -6.949 1.00 87.31 89 TYR A O 1
ATOM 653 N N . ASN A 1 90 ? 17.144 7.009 -7.616 1.00 83.06 90 ASN A N 1
ATOM 654 C CA . ASN A 1 90 ? 18.431 7.632 -7.910 1.00 83.06 90 ASN A CA 1
ATOM 655 C C . ASN A 1 90 ? 18.402 9.158 -7.739 1.00 83.06 90 ASN A C 1
ATOM 657 O O . ASN A 1 90 ? 17.356 9.777 -7.561 1.00 83.06 90 ASN A O 1
ATOM 661 N N . HIS A 1 91 ? 19.585 9.768 -7.812 1.00 81.19 91 HIS A N 1
ATOM 662 C CA . HIS A 1 91 ? 19.775 11.212 -7.667 1.00 81.19 91 HIS A CA 1
ATOM 663 C C . HIS A 1 91 ? 19.292 12.032 -8.878 1.00 81.19 91 HIS A C 1
ATOM 665 O O . HIS A 1 91 ? 19.249 13.256 -8.799 1.00 81.19 91 HIS A O 1
ATOM 671 N N . HIS A 1 92 ? 18.933 11.377 -9.987 1.00 85.56 92 HIS A N 1
ATOM 672 C CA . HIS A 1 92 ? 18.363 12.024 -11.171 1.00 85.56 92 HIS A CA 1
ATOM 673 C C . HIS A 1 92 ? 16.847 12.230 -11.059 1.00 85.56 92 HIS A C 1
ATOM 675 O O . HIS A 1 92 ? 16.269 12.921 -11.893 1.00 85.56 92 HIS A O 1
ATOM 681 N N . GLY A 1 93 ? 16.211 11.667 -10.024 1.00 82.62 93 GLY A N 1
ATOM 682 C CA . GLY A 1 93 ? 14.765 11.743 -9.834 1.00 82.62 93 GLY A CA 1
ATOM 683 C C . GLY A 1 93 ? 13.992 10.682 -10.615 1.00 82.62 93 GLY A C 1
ATOM 684 O O . GLY A 1 93 ? 12.785 10.835 -10.802 1.00 82.62 93 GLY A O 1
ATOM 685 N N . ASP A 1 94 ? 14.644 9.599 -11.052 1.00 87.88 94 ASP A N 1
ATOM 686 C CA . ASP A 1 94 ? 13.921 8.487 -11.664 1.00 87.88 94 ASP A CA 1
ATOM 687 C C . ASP A 1 94 ? 13.055 7.780 -10.617 1.00 87.88 94 ASP A C 1
ATOM 689 O O . ASP A 1 94 ? 13.495 7.494 -9.496 1.00 87.88 94 ASP A O 1
ATOM 693 N N . SER A 1 95 ? 11.810 7.490 -10.998 1.00 90.44 95 SER A N 1
ATOM 694 C CA . SER A 1 95 ? 10.788 6.938 -10.114 1.00 90.44 95 SER A CA 1
ATOM 695 C C . SER A 1 95 ? 10.409 5.510 -10.497 1.00 90.44 95 SER A C 1
ATOM 697 O O . SER A 1 95 ? 10.116 5.208 -11.656 1.00 90.44 95 SER A O 1
ATOM 699 N N . ALA A 1 96 ? 10.371 4.633 -9.496 1.00 92.50 96 ALA A N 1
ATOM 700 C CA . ALA A 1 96 ? 9.798 3.295 -9.602 1.00 92.50 96 ALA A CA 1
ATOM 701 C C . ALA A 1 96 ? 8.269 3.307 -9.426 1.00 92.50 96 ALA A C 1
ATOM 703 O O . ALA A 1 96 ? 7.620 2.285 -9.643 1.00 92.50 96 ALA A O 1
ATOM 704 N N . GLY A 1 97 ? 7.679 4.437 -9.032 1.00 93.81 97 GLY A N 1
ATOM 705 C CA . GLY A 1 97 ? 6.238 4.572 -8.870 1.00 93.81 97 GLY A CA 1
ATOM 706 C C . GLY A 1 97 ? 5.816 5.729 -7.973 1.00 93.81 97 GLY A C 1
ATOM 707 O O . GLY A 1 97 ? 6.646 6.426 -7.394 1.00 93.81 97 GLY A O 1
ATOM 708 N N . SER A 1 98 ? 4.512 5.939 -7.853 1.00 95.50 98 SER A N 1
ATOM 709 C CA . SER A 1 98 ? 3.947 6.924 -6.933 1.00 95.50 98 SER A CA 1
ATOM 710 C C . SER A 1 98 ? 2.470 6.671 -6.650 1.00 95.50 98 SER A C 1
ATOM 712 O O . SER A 1 98 ? 1.765 6.014 -7.421 1.00 95.50 98 SER A O 1
ATOM 714 N N . VAL A 1 99 ? 1.980 7.257 -5.558 1.00 96.06 99 VAL A N 1
ATOM 715 C CA . VAL A 1 99 ? 0.542 7.335 -5.274 1.00 96.06 99 VAL A CA 1
ATOM 716 C C . VAL A 1 99 ? -0.123 8.278 -6.281 1.00 96.06 99 VAL A C 1
ATOM 718 O O . VAL A 1 99 ? 0.292 9.430 -6.432 1.00 96.06 99 VAL A O 1
ATOM 721 N N . LYS A 1 100 ? -1.164 7.797 -6.968 1.00 95.62 100 LYS A N 1
ATOM 722 C CA . LYS A 1 100 ? -1.957 8.579 -7.937 1.00 95.62 100 LYS A CA 1
ATOM 723 C C . LYS A 1 100 ? -3.267 9.082 -7.357 1.00 95.62 100 LYS A C 1
ATOM 725 O O . LYS A 1 100 ? -3.706 10.170 -7.712 1.00 95.62 100 LYS A O 1
ATOM 730 N N . ALA A 1 101 ? -3.878 8.293 -6.485 1.00 95.75 101 ALA A N 1
ATOM 731 C CA . ALA A 1 101 ? -5.074 8.668 -5.753 1.00 95.75 101 ALA A CA 1
ATOM 732 C C . ALA A 1 101 ? -5.095 7.914 -4.431 1.00 95.75 101 ALA A C 1
ATOM 734 O O . ALA A 1 101 ? -4.666 6.760 -4.365 1.00 95.75 101 ALA A O 1
ATOM 735 N N . ILE A 1 102 ? -5.595 8.565 -3.392 1.00 96.56 102 ILE A N 1
ATOM 736 C CA . ILE A 1 102 ? -5.801 7.936 -2.099 1.00 96.56 102 ILE A CA 1
ATOM 737 C C . ILE A 1 102 ? -6.977 8.601 -1.392 1.00 96.56 102 ILE A C 1
ATOM 739 O O . ILE A 1 102 ? -7.178 9.811 -1.480 1.00 96.56 102 ILE A O 1
ATOM 743 N N . THR A 1 103 ? -7.774 7.785 -0.721 1.00 96.69 103 THR A N 1
ATOM 744 C CA . THR A 1 103 ? -8.784 8.208 0.239 1.00 96.69 103 THR A CA 1
ATOM 745 C C . THR A 1 103 ? -8.693 7.262 1.421 1.00 96.69 103 THR A C 1
ATOM 747 O O . THR A 1 103 ? -8.925 6.062 1.282 1.00 96.69 103 THR A O 1
ATOM 750 N N . CYS A 1 104 ? -8.308 7.803 2.569 1.00 96.62 104 CYS A N 1
ATOM 751 C CA . CYS A 1 104 ? -8.135 7.062 3.806 1.00 96.62 104 CYS A CA 1
ATOM 752 C C . CYS A 1 104 ? -9.072 7.630 4.872 1.00 96.62 104 CYS A C 1
ATOM 754 O O . CYS A 1 104 ? -8.948 8.789 5.266 1.00 96.62 104 CYS A O 1
ATOM 756 N N . THR A 1 105 ? -9.974 6.792 5.373 1.00 96.69 105 THR A N 1
ATOM 757 C CA . THR A 1 105 ? -10.689 6.997 6.638 1.00 96.69 105 THR A CA 1
ATOM 758 C C . THR A 1 105 ? -10.436 5.796 7.550 1.00 96.69 105 THR A C 1
ATOM 760 O O . THR A 1 105 ? -10.040 4.736 7.060 1.00 96.69 105 THR A O 1
ATOM 763 N N . PRO A 1 106 ? -10.685 5.892 8.868 1.00 94.56 106 PRO A N 1
ATOM 764 C CA . PRO A 1 106 ? -10.576 4.737 9.763 1.00 94.56 106 PRO A CA 1
ATOM 765 C C . PRO A 1 106 ? -11.368 3.500 9.287 1.00 94.56 106 PRO A C 1
ATOM 767 O O . PRO A 1 106 ? -10.984 2.361 9.571 1.00 94.56 106 PRO A O 1
ATOM 770 N N . GLU A 1 107 ? -12.458 3.711 8.550 1.00 96.31 107 GLU A N 1
ATOM 771 C CA . GLU A 1 107 ? -13.373 2.692 8.034 1.00 96.31 107 GLU A CA 1
ATOM 772 C C . GLU A 1 107 ? -13.003 2.174 6.643 1.00 96.31 107 GLU A C 1
ATOM 774 O O . GLU A 1 107 ? -13.303 1.021 6.347 1.00 96.31 107 GLU A O 1
ATOM 779 N N . HIS A 1 108 ? -12.366 2.982 5.793 1.00 96.38 108 HIS A N 1
ATOM 780 C CA . HIS A 1 108 ? -12.186 2.650 4.382 1.00 96.38 108 HIS A CA 1
ATOM 781 C C . HIS A 1 108 ? -10.866 3.175 3.809 1.00 96.38 108 HIS A C 1
ATOM 783 O O . HIS A 1 108 ? -10.465 4.311 4.062 1.00 96.38 108 HIS A O 1
ATOM 789 N N . LEU A 1 109 ? -10.221 2.347 2.989 1.00 96.38 109 LEU A N 1
ATOM 790 C CA . LEU A 1 109 ? -9.049 2.705 2.205 1.00 96.38 109 LEU A CA 1
ATOM 791 C C . LEU A 1 109 ? -9.311 2.440 0.723 1.00 96.38 109 LEU A C 1
ATOM 793 O O . LEU A 1 109 ? -9.506 1.290 0.327 1.00 96.38 109 LEU A O 1
ATOM 797 N N . SER A 1 110 ? -9.180 3.498 -0.071 1.00 97.06 110 SER A N 1
ATOM 798 C CA . SER A 1 110 ? -8.959 3.441 -1.513 1.00 97.06 110 SER A CA 1
ATOM 799 C C . SER A 1 110 ? -7.553 3.963 -1.803 1.00 97.06 110 SER A C 1
ATOM 801 O O . SER A 1 110 ? -7.228 5.098 -1.457 1.00 97.06 110 SER A O 1
ATOM 803 N N . LEU A 1 111 ? -6.689 3.146 -2.404 1.00 95.81 111 LEU A N 1
ATOM 804 C CA . LEU A 1 111 ? -5.323 3.524 -2.775 1.00 95.81 111 LEU A CA 1
ATOM 805 C C . LEU A 1 111 ? -5.043 3.092 -4.207 1.00 95.81 111 LEU A C 1
ATOM 807 O O . LEU A 1 111 ? -4.975 1.901 -4.487 1.00 95.81 111 LEU A O 1
ATOM 811 N N . THR A 1 112 ? -4.791 4.050 -5.094 1.00 95.75 112 THR A N 1
ATOM 812 C CA . THR A 1 112 ? -4.262 3.791 -6.436 1.00 95.75 112 THR A CA 1
ATOM 813 C C . THR A 1 112 ? -2.789 4.162 -6.494 1.00 95.75 112 THR A C 1
ATOM 815 O O . THR A 1 112 ? -2.417 5.329 -6.346 1.00 95.75 112 THR A O 1
ATOM 818 N N . TYR A 1 113 ? -1.954 3.163 -6.757 1.00 94.62 113 TYR A N 1
ATOM 819 C CA . TYR A 1 113 ? -0.509 3.293 -6.873 1.00 94.62 113 TYR A CA 1
ATOM 820 C C . TYR A 1 113 ? -0.056 2.930 -8.290 1.00 94.62 113 TYR A C 1
ATOM 822 O O . TYR A 1 113 ? -0.343 1.835 -8.773 1.00 94.62 113 TYR A O 1
ATOM 830 N N . GLU A 1 114 ? 0.678 3.820 -8.951 1.00 94.00 114 GLU A N 1
ATOM 831 C CA . GLU A 1 114 ? 1.353 3.500 -10.210 1.00 94.00 114 GLU A CA 1
ATOM 832 C C . GLU A 1 114 ? 2.737 2.950 -9.908 1.00 94.00 114 GLU A C 1
ATOM 834 O O . GLU A 1 114 ? 3.523 3.588 -9.214 1.00 94.00 114 GLU A O 1
ATOM 839 N N . VAL A 1 115 ? 3.061 1.791 -10.465 1.00 91.50 115 VAL A N 1
ATOM 840 C CA . VAL A 1 115 ? 4.393 1.193 -10.375 1.00 91.50 115 VAL A CA 1
ATOM 841 C C . VAL A 1 115 ? 4.971 1.000 -11.763 1.00 91.50 115 VAL A C 1
ATOM 843 O O . VAL A 1 115 ? 4.285 0.508 -12.656 1.00 91.50 115 VAL A O 1
ATOM 846 N N . ASN A 1 116 ? 6.241 1.356 -11.931 1.00 90.19 116 ASN A N 1
ATOM 847 C CA . ASN A 1 116 ? 7.003 1.194 -13.159 1.00 90.19 116 ASN A CA 1
ATOM 848 C C . ASN A 1 116 ? 8.066 0.103 -12.982 1.00 90.19 116 ASN A C 1
ATOM 850 O O . ASN A 1 116 ? 9.147 0.346 -12.447 1.00 90.19 116 ASN A O 1
ATOM 854 N N . PHE A 1 117 ? 7.794 -1.106 -13.479 1.00 87.56 117 PHE A N 1
ATOM 855 C CA . PHE A 1 117 ? 8.756 -2.208 -13.376 1.00 87.56 117 PHE A CA 1
ATOM 856 C C . PHE A 1 117 ? 9.902 -2.128 -14.390 1.00 87.56 117 PHE A C 1
ATOM 858 O O . PHE A 1 117 ? 10.882 -2.864 -14.247 1.00 87.56 117 PHE A O 1
ATOM 865 N N . ASN A 1 118 ? 9.836 -1.218 -15.369 1.00 84.50 118 ASN A N 1
ATOM 866 C CA . ASN A 1 118 ? 10.960 -0.950 -16.267 1.00 84.50 118 ASN A CA 1
ATOM 867 C C . ASN A 1 118 ? 12.153 -0.310 -15.529 1.00 84.50 118 ASN A C 1
ATOM 869 O O . ASN A 1 118 ? 13.288 -0.431 -15.982 1.00 84.50 118 ASN A O 1
ATOM 873 N N . ALA A 1 119 ? 11.923 0.273 -14.345 1.00 76.19 119 ALA A N 1
ATOM 874 C CA . ALA A 1 119 ? 12.971 0.775 -13.452 1.00 76.19 119 ALA A CA 1
ATOM 875 C C . ALA A 1 119 ? 14.020 -0.286 -13.051 1.00 76.19 119 ALA A C 1
ATOM 877 O O . ALA A 1 119 ? 15.089 0.058 -12.560 1.00 76.19 119 ALA A O 1
ATOM 878 N N . ALA A 1 120 ? 13.730 -1.581 -13.233 1.00 73.12 120 ALA A N 1
ATOM 879 C CA . ALA A 1 120 ? 14.610 -2.682 -12.840 1.00 73.12 120 ALA A CA 1
ATOM 880 C C . ALA A 1 120 ? 15.476 -3.263 -13.978 1.00 73.12 120 ALA A C 1
ATOM 882 O O . ALA A 1 120 ? 16.147 -4.266 -13.732 1.00 73.12 120 ALA A O 1
ATOM 883 N N . TRP A 1 121 ? 15.453 -2.689 -15.193 1.00 69.69 121 TRP A N 1
ATOM 884 C CA . TRP A 1 121 ? 16.265 -3.098 -16.360 1.00 69.69 121 TRP A CA 1
ATOM 885 C C . TRP A 1 121 ? 16.435 -4.628 -16.500 1.00 69.69 121 TRP A C 1
ATOM 887 O O . TRP A 1 121 ? 17.542 -5.153 -16.435 1.00 69.69 121 TRP A O 1
ATOM 897 N N . ASP A 1 122 ? 15.318 -5.348 -16.643 1.00 67.44 122 ASP A N 1
ATOM 898 C CA . ASP A 1 122 ? 15.220 -6.816 -16.796 1.00 67.44 122 ASP A CA 1
ATOM 899 C C . ASP A 1 122 ? 15.450 -7.689 -15.550 1.00 67.44 122 ASP A C 1
ATOM 901 O O . ASP A 1 122 ? 15.308 -8.914 -15.621 1.00 67.44 122 ASP A O 1
ATOM 905 N N . LYS A 1 123 ? 15.700 -7.110 -14.372 1.00 69.44 123 LYS A N 1
ATOM 906 C CA . LYS A 1 123 ? 15.692 -7.886 -13.123 1.00 69.44 123 LYS A CA 1
ATOM 907 C C . LYS A 1 123 ? 14.263 -8.201 -12.683 1.00 69.44 123 LYS A C 1
ATOM 909 O O . LYS A 1 123 ? 13.356 -7.375 -12.779 1.00 69.44 123 LYS A O 1
ATOM 914 N N . SER A 1 124 ? 14.063 -9.398 -12.127 1.00 84.25 124 SER A N 1
ATOM 915 C CA . SER A 1 124 ? 12.827 -9.699 -11.399 1.00 84.25 124 SER A CA 1
ATOM 916 C C . SER A 1 124 ? 12.712 -8.728 -10.226 1.00 84.25 124 SER A C 1
ATOM 918 O O . SER A 1 124 ? 13.652 -8.579 -9.445 1.00 84.25 124 SER A O 1
ATOM 920 N N . SER A 1 125 ? 11.572 -8.063 -10.119 1.00 88.44 125 SER A N 1
ATOM 921 C CA . SER A 1 125 ? 11.337 -6.993 -9.158 1.00 88.44 125 SER A CA 1
ATOM 922 C C . SER A 1 125 ? 9.950 -7.123 -8.551 1.00 88.44 125 SER A C 1
ATOM 924 O O . SER A 1 125 ? 9.101 -7.879 -9.034 1.00 88.44 125 SER A O 1
ATOM 926 N N . TYR A 1 126 ? 9.734 -6.439 -7.439 1.00 90.31 126 TYR A N 1
ATOM 927 C CA . TYR A 1 126 ? 8.422 -6.340 -6.820 1.00 90.31 126 TYR A CA 1
ATOM 928 C C . TYR A 1 126 ? 8.306 -5.036 -6.037 1.00 90.31 126 TYR A C 1
ATOM 930 O O . TYR A 1 126 ? 9.292 -4.514 -5.516 1.00 90.31 126 TYR A O 1
ATOM 938 N N . LEU A 1 127 ? 7.081 -4.534 -5.962 1.00 91.50 127 LEU A N 1
ATOM 939 C CA . LEU A 1 127 ? 6.685 -3.464 -5.061 1.00 91.50 127 LEU A CA 1
ATOM 940 C C . LEU A 1 127 ? 6.041 -4.096 -3.827 1.00 91.50 127 LEU A C 1
ATOM 942 O O . LEU A 1 127 ? 5.147 -4.931 -3.965 1.00 91.50 127 LEU A O 1
ATOM 946 N N . ASP A 1 128 ? 6.477 -3.680 -2.646 1.00 92.69 128 ASP A N 1
ATOM 947 C CA . ASP A 1 128 ? 5.762 -3.919 -1.398 1.00 92.69 128 ASP A CA 1
ATOM 948 C C . ASP A 1 128 ? 5.064 -2.623 -0.977 1.00 92.69 128 ASP A C 1
ATOM 950 O O . ASP A 1 128 ? 5.699 -1.574 -0.879 1.00 92.69 128 ASP A O 1
ATOM 954 N N . LEU A 1 129 ? 3.759 -2.715 -0.738 1.00 91.69 129 LEU A N 1
ATOM 955 C CA . LEU A 1 129 ? 2.958 -1.692 -0.076 1.00 91.69 129 LEU A CA 1
ATOM 956 C C . LEU A 1 129 ? 2.669 -2.185 1.338 1.00 91.69 129 LEU A C 1
ATOM 958 O O . LEU A 1 129 ? 2.009 -3.209 1.515 1.00 91.69 129 LEU A O 1
ATOM 962 N N . ASP A 1 130 ? 3.210 -1.498 2.331 1.00 90.56 130 ASP A N 1
ATOM 963 C CA . ASP A 1 130 ? 3.032 -1.793 3.746 1.00 90.56 130 ASP A CA 1
ATOM 964 C C . ASP A 1 130 ? 2.020 -0.786 4.304 1.00 90.56 130 ASP A C 1
ATOM 966 O O . ASP A 1 130 ? 2.335 0.393 4.425 1.00 90.56 130 ASP A O 1
ATOM 970 N N . LEU A 1 131 ? 0.780 -1.223 4.537 1.00 90.50 131 LEU A N 1
ATOM 971 C CA . LEU A 1 131 ? -0.349 -0.358 4.889 1.00 90.50 131 LEU A CA 1
ATOM 972 C C . LEU A 1 131 ? -0.625 -0.431 6.395 1.00 90.50 131 LEU A C 1
ATOM 974 O O . LEU A 1 131 ? -0.891 -1.506 6.935 1.00 90.50 131 LEU A O 1
ATOM 978 N N . GLY A 1 132 ? -0.587 0.712 7.069 1.00 89.31 132 GLY A N 1
ATOM 979 C CA . GLY A 1 132 ? -0.749 0.826 8.512 1.00 89.31 132 GLY A CA 1
ATOM 980 C C . GLY A 1 132 ? -2.209 0.831 8.964 1.00 89.31 132 GLY A C 1
ATOM 981 O O . GLY A 1 132 ? -3.062 1.528 8.414 1.00 89.31 132 GLY A O 1
ATOM 982 N N . ALA A 1 133 ? -2.478 0.088 10.029 1.00 89.31 133 ALA A N 1
ATOM 983 C CA . ALA A 1 133 ? -3.761 0.027 10.711 1.00 89.31 133 ALA A CA 1
ATOM 984 C C . ALA A 1 133 ? -3.562 -0.096 12.226 1.00 89.31 133 ALA A C 1
ATOM 986 O O . ALA A 1 133 ? -2.469 -0.380 12.715 1.00 89.31 133 ALA A O 1
ATOM 987 N N . THR A 1 134 ? -4.640 0.096 12.979 1.00 87.38 134 THR A N 1
ATOM 988 C CA . THR A 1 134 ? -4.637 0.033 14.440 1.00 87.38 134 THR A CA 1
ATOM 989 C C . THR A 1 134 ? -5.767 -0.855 14.938 1.00 87.38 134 THR A C 1
ATOM 991 O O . THR A 1 134 ? -6.930 -0.650 14.592 1.00 87.38 134 THR A O 1
ATOM 994 N N . ALA A 1 135 ? -5.441 -1.834 15.778 1.00 88.06 135 ALA A N 1
ATOM 995 C CA . ALA A 1 135 ? -6.407 -2.654 16.491 1.00 88.06 135 ALA A CA 1
ATOM 996 C C . ALA A 1 135 ? -7.172 -1.819 17.533 1.00 88.06 135 ALA A C 1
ATOM 998 O O . ALA A 1 135 ? -6.570 -1.112 18.336 1.00 88.06 135 ALA A O 1
ATOM 999 N N . VAL A 1 136 ? -8.499 -1.958 17.575 1.00 87.31 136 VAL A N 1
ATOM 1000 C CA . VAL A 1 136 ? -9.373 -1.240 18.525 1.00 87.31 136 VAL A CA 1
ATOM 1001 C C . VAL A 1 136 ? -9.241 -1.812 19.942 1.00 87.31 136 VAL A C 1
ATOM 1003 O O . VAL A 1 136 ? -9.298 -1.082 20.928 1.00 87.31 136 VAL A O 1
ATOM 1006 N N . LYS A 1 137 ? -9.064 -3.136 20.058 1.00 84.88 137 LYS A N 1
ATOM 1007 C CA . LYS A 1 137 ? -8.860 -3.851 21.332 1.00 84.88 137 LYS A CA 1
ATOM 1008 C C . LYS A 1 137 ? -7.705 -4.848 21.201 1.00 84.88 137 LYS A C 1
ATOM 1010 O O . LYS A 1 137 ? -7.952 -6.053 21.092 1.00 84.88 137 LYS A O 1
ATOM 1015 N N . PRO A 1 138 ? -6.452 -4.365 21.198 1.00 74.44 138 PRO A N 1
ATOM 1016 C CA . PRO A 1 138 ? -5.295 -5.188 20.865 1.00 74.44 138 PRO A CA 1
ATOM 1017 C C . PRO A 1 138 ? -5.106 -6.408 21.771 1.00 74.44 138 PRO A C 1
ATOM 1019 O O . PRO A 1 138 ? -4.759 -7.478 21.273 1.00 74.44 138 PRO A O 1
ATOM 1022 N N . GLY A 1 139 ? -5.357 -6.267 23.077 1.00 74.44 139 GLY A N 1
ATOM 1023 C CA . GLY A 1 139 ? -5.037 -7.294 24.075 1.00 74.44 139 GLY A CA 1
ATOM 1024 C C . GLY A 1 139 ? -3.525 -7.522 24.240 1.00 74.44 139 GLY A C 1
ATOM 1025 O O . GLY A 1 139 ? -2.721 -7.124 23.397 1.00 74.44 139 GLY A O 1
ATOM 1026 N N . ALA A 1 140 ? -3.125 -8.172 25.334 1.00 76.75 140 ALA A N 1
ATOM 1027 C CA . ALA A 1 140 ? -1.711 -8.442 25.617 1.00 76.75 140 ALA A CA 1
ATOM 1028 C C . ALA A 1 140 ? -1.127 -9.547 24.716 1.00 76.75 140 ALA A C 1
ATOM 1030 O O . ALA A 1 140 ? 0.039 -9.480 24.327 1.00 76.75 140 ALA A O 1
ATOM 1031 N N . ASP A 1 141 ? -1.945 -10.529 24.341 1.00 77.62 141 ASP A N 1
ATOM 1032 C CA . ASP A 1 141 ? -1.502 -11.710 23.601 1.00 77.62 141 ASP A CA 1
ATOM 1033 C C . ASP A 1 141 ? -1.286 -11.447 22.105 1.00 77.62 141 ASP A C 1
ATOM 1035 O O . ASP A 1 141 ? -1.752 -10.449 21.534 1.00 77.62 141 ASP A O 1
ATOM 1039 N N . ALA A 1 142 ? -0.579 -12.379 21.460 1.00 76.38 142 ALA A N 1
ATOM 1040 C CA . ALA A 1 142 ? -0.466 -12.417 20.009 1.00 76.38 142 ALA A CA 1
ATOM 1041 C C . ALA A 1 142 ? -1.837 -12.688 19.377 1.00 76.38 142 ALA A C 1
ATOM 1043 O O . ALA A 1 142 ? -2.605 -13.523 19.863 1.00 76.38 142 ALA A O 1
ATOM 1044 N N . ARG A 1 143 ? -2.153 -11.974 18.294 1.00 81.12 143 ARG A N 1
ATOM 1045 C CA . ARG A 1 143 ? -3.435 -12.099 17.588 1.00 81.12 143 ARG A CA 1
ATOM 1046 C C . ARG A 1 143 ? -3.245 -11.959 16.089 1.00 81.12 143 ARG A C 1
ATOM 1048 O O . ARG A 1 143 ? -2.469 -11.123 15.630 1.00 81.12 143 ARG A O 1
ATOM 1055 N N . SER A 1 144 ? -4.004 -12.747 15.341 1.00 81.94 144 SER A N 1
ATOM 1056 C CA . SER A 1 144 ? -4.077 -12.654 13.887 1.00 81.94 144 SER A CA 1
ATOM 1057 C C . SER A 1 144 ? -5.333 -11.894 13.486 1.00 81.94 144 SER A C 1
ATOM 1059 O O . SER A 1 144 ? -6.419 -12.167 13.995 1.00 81.94 144 SER A O 1
ATOM 1061 N N . TYR A 1 145 ? -5.178 -10.959 12.561 1.00 82.88 145 TYR A N 1
ATOM 1062 C CA . TYR A 1 145 ? -6.276 -10.236 11.937 1.00 82.88 145 TYR A CA 1
ATOM 1063 C C . TYR A 1 145 ? -6.290 -10.575 10.453 1.00 82.88 145 TYR A C 1
ATOM 1065 O O . TYR A 1 145 ? -5.233 -10.761 9.848 1.00 82.88 145 TYR A O 1
ATOM 1073 N N . HIS A 1 146 ? -7.481 -10.641 9.868 1.00 80.81 146 HIS A N 1
ATOM 1074 C CA . HIS A 1 146 ? -7.659 -10.987 8.465 1.00 80.81 146 HIS A CA 1
ATOM 1075 C C . HIS A 1 146 ? -8.623 -10.016 7.802 1.00 80.81 146 HIS A C 1
ATOM 1077 O O . HIS A 1 146 ? -9.614 -9.609 8.408 1.00 80.81 146 HIS A O 1
ATOM 1083 N N . PHE A 1 147 ? -8.358 -9.698 6.541 1.00 80.00 147 PHE A N 1
ATOM 1084 C CA . PHE A 1 147 ? -9.321 -9.035 5.671 1.00 80.00 147 PHE A CA 1
ATOM 1085 C C . PHE A 1 147 ? -9.074 -9.435 4.215 1.00 80.00 147 PHE A C 1
ATOM 1087 O O . PHE A 1 147 ? -8.043 -10.026 3.879 1.00 80.00 147 PHE A O 1
ATOM 1094 N N . THR A 1 148 ? -10.052 -9.159 3.358 1.00 81.12 148 THR A N 1
ATOM 1095 C CA . THR A 1 148 ? -9.991 -9.491 1.930 1.00 81.12 148 THR A CA 1
ATOM 1096 C C . THR A 1 148 ? -10.102 -8.199 1.124 1.00 81.12 148 THR A C 1
ATOM 1098 O O . THR A 1 148 ? -11.226 -7.784 0.835 1.00 81.12 148 THR A O 1
ATOM 1101 N N . PRO A 1 149 ? -8.981 -7.529 0.792 1.00 86.19 149 PRO A N 1
ATOM 1102 C CA . PRO A 1 149 ? -9.016 -6.381 -0.104 1.00 86.19 149 PRO A CA 1
ATOM 1103 C C . PRO A 1 149 ? -9.488 -6.795 -1.494 1.00 86.19 149 PRO A C 1
ATOM 1105 O O . PRO A 1 149 ? -9.289 -7.931 -1.935 1.00 86.19 149 PRO A O 1
ATOM 1108 N N . THR A 1 150 ? -10.031 -5.828 -2.218 1.00 91.25 150 THR A N 1
ATOM 1109 C CA . THR A 1 150 ? -10.137 -5.900 -3.670 1.00 91.25 150 THR A CA 1
ATOM 1110 C C . THR A 1 150 ? -8.903 -5.233 -4.264 1.00 91.25 150 THR A C 1
ATOM 1112 O O . THR A 1 150 ? -8.574 -4.110 -3.900 1.00 91.25 150 THR A O 1
ATOM 1115 N N . ILE A 1 151 ? -8.196 -5.938 -5.145 1.00 87.56 151 ILE A N 1
ATOM 1116 C CA . ILE A 1 151 ? -7.014 -5.425 -5.837 1.00 87.56 151 ILE A CA 1
ATOM 1117 C C . ILE A 1 151 ? -7.286 -5.467 -7.336 1.00 87.56 151 ILE A C 1
ATOM 1119 O O . ILE A 1 151 ? -7.363 -6.548 -7.923 1.00 87.56 151 ILE A O 1
ATOM 1123 N N . ASP A 1 152 ? -7.413 -4.297 -7.946 1.00 89.00 152 ASP A N 1
ATOM 1124 C CA . ASP A 1 152 ? -7.468 -4.142 -9.396 1.00 89.00 152 ASP A CA 1
ATOM 1125 C C . ASP A 1 152 ? -6.070 -3.810 -9.927 1.00 89.00 152 ASP A C 1
ATOM 1127 O O . ASP A 1 152 ? -5.336 -3.010 -9.345 1.00 89.00 152 ASP A O 1
ATOM 1131 N N . VAL A 1 153 ? -5.676 -4.459 -11.016 1.00 85.50 153 VAL A N 1
ATOM 1132 C CA . VAL A 1 153 ? -4.386 -4.247 -11.669 1.00 85.50 153 VAL A CA 1
ATOM 1133 C C . VAL A 1 153 ? -4.680 -3.873 -13.107 1.00 85.50 153 VAL A C 1
ATOM 1135 O O . VAL A 1 153 ? -5.030 -4.735 -13.896 1.00 85.50 153 VAL A O 1
ATOM 1138 N N . SER A 1 154 ? -4.473 -2.616 -13.489 1.00 83.12 154 SER A N 1
ATOM 1139 C CA . SER A 1 154 ? -4.975 -2.084 -14.769 1.00 83.12 154 SER A CA 1
ATOM 1140 C C . SER A 1 154 ? -4.512 -2.844 -16.023 1.00 83.12 154 SER A C 1
ATOM 1142 O O . SER A 1 154 ? -5.177 -2.822 -17.054 1.00 83.12 154 SER A O 1
ATOM 1144 N N . THR A 1 155 ? -3.352 -3.501 -15.964 1.00 80.44 155 THR A N 1
ATOM 1145 C CA . THR A 1 155 ? -2.786 -4.306 -17.066 1.00 80.44 155 THR A CA 1
ATOM 1146 C C . THR A 1 155 ? -3.302 -5.744 -17.107 1.00 80.44 155 THR A C 1
ATOM 1148 O O . THR A 1 155 ? -3.149 -6.437 -18.114 1.00 80.44 155 THR A O 1
ATOM 1151 N N . ARG A 1 156 ? -3.938 -6.205 -16.030 1.00 71.75 156 ARG A N 1
ATOM 1152 C CA . ARG A 1 156 ? -4.537 -7.526 -15.905 1.00 71.75 156 ARG A CA 1
ATOM 1153 C C . ARG A 1 156 ? -6.044 -7.313 -15.869 1.00 71.75 156 ARG A C 1
ATOM 1155 O O . ARG A 1 156 ? -6.554 -6.762 -14.913 1.00 71.75 156 ARG A O 1
ATOM 1162 N N . ASN A 1 157 ? -6.779 -7.769 -16.879 1.00 69.62 157 ASN A N 1
ATOM 1163 C CA . ASN A 1 157 ? -8.248 -7.708 -16.876 1.00 69.62 157 ASN A CA 1
ATOM 1164 C C . ASN A 1 157 ? -8.847 -8.706 -15.852 1.00 69.62 157 ASN A C 1
ATOM 1166 O O . ASN A 1 157 ? -9.530 -9.661 -16.2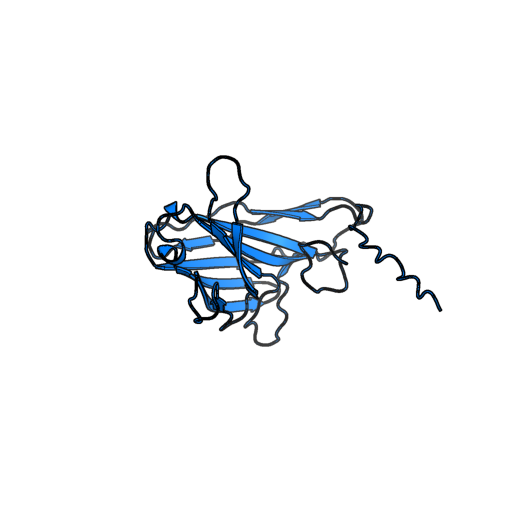17 1.00 69.62 157 ASN A O 1
ATOM 1170 N N . ALA A 1 158 ? -8.465 -8.573 -14.581 1.00 70.88 158 ALA A N 1
ATOM 1171 C CA . ALA A 1 158 ? -8.785 -9.456 -13.478 1.00 70.88 158 ALA A CA 1
ATOM 1172 C C . ALA A 1 158 ? -8.685 -8.697 -12.152 1.00 70.88 158 ALA A C 1
ATOM 1174 O O . ALA A 1 158 ? -7.631 -8.175 -11.792 1.00 70.88 158 ALA A O 1
ATOM 1175 N N . ILE A 1 159 ? -9.768 -8.757 -11.388 1.00 82.31 159 ILE A N 1
ATOM 1176 C CA . ILE A 1 159 ? -9.818 -8.290 -10.008 1.00 82.31 159 ILE A CA 1
ATOM 1177 C C . ILE A 1 159 ? -9.344 -9.426 -9.097 1.00 82.31 159 ILE A C 1
ATOM 1179 O O . ILE A 1 159 ? -9.875 -10.538 -9.143 1.00 82.31 159 ILE A O 1
ATOM 1183 N N . LEU A 1 160 ? -8.351 -9.153 -8.254 1.00 81.81 160 LEU A N 1
ATOM 1184 C CA . LEU A 1 160 ? -7.831 -10.091 -7.265 1.00 81.81 160 LEU A CA 1
ATOM 1185 C C . LEU A 1 160 ? -8.476 -9.826 -5.905 1.00 81.81 160 LEU A C 1
ATOM 1187 O O . LEU A 1 160 ? -8.696 -8.683 -5.517 1.00 81.81 160 LEU A O 1
ATOM 1191 N N . ARG A 1 161 ? -8.762 -10.896 -5.165 1.00 83.00 161 ARG A N 1
ATOM 1192 C CA . ARG A 1 161 ? -9.327 -10.831 -3.809 1.00 83.00 161 ARG A CA 1
ATOM 1193 C C . ARG A 1 161 ? -8.534 -11.730 -2.862 1.00 83.00 161 ARG A C 1
ATOM 1195 O O . ARG A 1 161 ? -9.037 -12.779 -2.459 1.00 83.00 161 ARG A O 1
ATOM 1202 N N . PRO A 1 162 ? -7.253 -11.418 -2.600 1.00 77.44 162 PRO A N 1
ATOM 1203 C CA . PRO A 1 162 ? -6.450 -12.235 -1.703 1.00 77.44 162 PRO A CA 1
ATOM 1204 C C . PRO A 1 162 ? -6.957 -12.097 -0.266 1.00 77.44 162 PRO A C 1
ATOM 1206 O O . PRO A 1 162 ? -7.480 -11.057 0.115 1.00 77.44 162 PRO A O 1
ATOM 1209 N N . THR A 1 163 ? -6.742 -13.113 0.562 1.00 74.31 163 THR A N 1
ATOM 1210 C CA . THR A 1 163 ? -6.863 -12.960 2.015 1.00 74.31 163 THR A CA 1
ATOM 1211 C C . THR A 1 163 ? -5.530 -12.466 2.558 1.00 74.31 163 THR A C 1
ATOM 1213 O O . THR A 1 163 ? -4.511 -13.143 2.413 1.00 74.31 163 THR A O 1
ATOM 1216 N N . VAL A 1 164 ? -5.526 -11.291 3.182 1.00 75.38 164 VAL A N 1
ATOM 1217 C CA . VAL A 1 164 ? -4.335 -10.705 3.802 1.00 75.38 164 VAL A CA 1
ATOM 1218 C C . VAL A 1 164 ? -4.423 -10.903 5.309 1.00 75.38 164 VAL A C 1
ATOM 1220 O O . VAL A 1 164 ? -5.489 -10.766 5.907 1.00 75.38 164 VAL A O 1
ATOM 1223 N N . THR A 1 165 ? -3.296 -11.263 5.920 1.00 74.00 165 THR A N 1
ATOM 1224 C CA . THR A 1 165 ? -3.194 -11.489 7.364 1.00 74.00 165 THR A CA 1
ATOM 1225 C C . THR A 1 165 ? -2.181 -10.530 7.971 1.00 74.00 165 THR A C 1
ATOM 1227 O O . THR A 1 165 ? -1.055 -10.458 7.484 1.00 74.00 165 THR A O 1
ATOM 1230 N N . ALA A 1 166 ? -2.554 -9.855 9.056 1.00 75.44 166 ALA A N 1
ATOM 1231 C CA . ALA A 1 166 ? -1.636 -9.120 9.915 1.00 75.44 166 ALA A CA 1
ATOM 1232 C C . ALA A 1 166 ? -1.483 -9.882 11.222 1.00 75.44 166 ALA A C 1
ATOM 1234 O O . ALA A 1 166 ? -2.455 -10.369 11.806 1.00 75.44 166 ALA A O 1
ATOM 1235 N N . GLN A 1 167 ? -0.242 -9.974 11.681 1.00 74.75 167 GLN A N 1
ATOM 1236 C CA . GLN A 1 167 ? 0.078 -10.540 12.979 1.00 74.75 167 GLN A CA 1
ATOM 1237 C C . GLN A 1 167 ? 0.398 -9.399 13.926 1.00 74.75 167 GLN A C 1
ATOM 1239 O O . GLN A 1 167 ? 1.381 -8.684 13.735 1.00 74.75 167 GLN A O 1
ATOM 1244 N N . LYS A 1 168 ? -0.420 -9.258 14.964 1.00 75.38 168 LYS A N 1
ATOM 1245 C CA . LYS A 1 168 ? -0.061 -8.463 16.127 1.00 75.38 168 LYS A CA 1
ATOM 1246 C C . LYS A 1 168 ? 0.788 -9.348 17.045 1.00 75.38 168 LYS A C 1
ATOM 1248 O O . LYS A 1 168 ? 0.264 -10.350 17.547 1.00 75.38 168 LYS A O 1
ATOM 1253 N N . PRO A 1 169 ? 2.061 -9.011 17.304 1.00 68.19 169 PRO A N 1
ATOM 1254 C CA . PRO A 1 169 ? 2.851 -9.720 18.301 1.00 68.19 169 PRO A CA 1
ATOM 1255 C C . PRO A 1 169 ? 2.276 -9.526 19.717 1.00 68.19 169 PRO A C 1
ATOM 1257 O O . PRO A 1 169 ? 1.497 -8.604 19.986 1.00 68.19 169 PRO A O 1
ATOM 1260 N N . ALA A 1 170 ? 2.648 -10.412 20.642 1.00 66.00 170 ALA A N 1
ATOM 1261 C CA . ALA A 1 170 ? 2.359 -10.197 22.058 1.00 66.00 170 ALA A CA 1
ATOM 1262 C C . ALA A 1 170 ? 3.051 -8.910 22.535 1.00 66.00 170 ALA A C 1
ATOM 1264 O O . ALA A 1 170 ? 4.146 -8.599 22.072 1.00 66.00 170 ALA A O 1
ATOM 1265 N N . ALA A 1 171 ? 2.446 -8.184 23.474 1.00 64.19 171 ALA A N 1
ATOM 1266 C CA . ALA A 1 171 ? 3.046 -6.971 24.043 1.00 64.19 171 ALA A CA 1
ATOM 1267 C C . ALA A 1 171 ? 4.391 -7.255 24.747 1.00 64.19 171 ALA A C 1
ATOM 1269 O O . ALA A 1 171 ? 5.242 -6.382 24.857 1.00 64.19 171 ALA A O 1
ATOM 1270 N N . SER A 1 172 ? 4.600 -8.499 25.187 1.00 57.69 172 SER A N 1
ATOM 1271 C CA . SER A 1 172 ? 5.854 -8.994 25.762 1.00 57.69 172 SER A CA 1
ATOM 1272 C C . SER A 1 172 ? 6.886 -9.452 24.725 1.00 57.69 172 SER A C 1
ATOM 1274 O O . SER A 1 172 ? 7.976 -9.883 25.106 1.00 57.69 172 SER A O 1
ATOM 1276 N N . ALA A 1 173 ? 6.567 -9.409 23.426 1.00 56.56 173 ALA A N 1
ATOM 1277 C CA . ALA A 1 173 ? 7.528 -9.757 22.391 1.00 56.56 173 ALA A CA 1
ATOM 1278 C C . ALA A 1 173 ? 8.702 -8.765 22.436 1.00 56.56 173 ALA A C 1
ATOM 1280 O O . ALA A 1 173 ? 8.474 -7.560 22.555 1.00 56.56 173 ALA A O 1
ATOM 1281 N N . PRO A 1 174 ? 9.958 -9.234 22.339 1.00 49.06 174 PRO A N 1
ATOM 1282 C CA . PRO A 1 174 ? 11.113 -8.355 22.412 1.00 49.06 174 PRO A CA 1
ATOM 1283 C C . PRO A 1 174 ? 11.078 -7.361 21.247 1.00 49.06 174 PRO A C 1
ATOM 1285 O O . PRO A 1 174 ? 11.359 -7.705 20.099 1.00 49.06 174 PRO A O 1
ATOM 1288 N N . HIS A 1 175 ? 10.730 -6.110 21.537 1.00 45.72 175 HIS A N 1
ATOM 1289 C CA . HIS A 1 175 ? 11.011 -5.001 20.639 1.00 45.72 175 HIS A CA 1
ATOM 1290 C C . HIS A 1 175 ? 12.529 -4.828 20.631 1.00 45.72 175 HIS A C 1
ATOM 1292 O O . HIS A 1 175 ? 13.127 -4.714 21.698 1.00 45.72 175 HIS A O 1
ATOM 1298 N N . ALA A 1 176 ? 13.173 -4.868 19.463 1.00 36.50 176 ALA A N 1
ATOM 1299 C CA . ALA A 1 176 ? 14.617 -4.687 19.373 1.00 36.50 176 ALA A CA 1
ATOM 1300 C C . ALA A 1 176 ? 15.004 -3.327 19.985 1.00 36.50 176 ALA A C 1
ATOM 1302 O O . ALA A 1 176 ? 14.792 -2.270 19.389 1.00 36.50 176 ALA A O 1
ATOM 1303 N N . THR A 1 177 ? 15.526 -3.351 21.209 1.00 33.25 177 THR A N 1
ATOM 1304 C CA . THR A 1 177 ? 16.113 -2.187 21.864 1.00 33.25 177 THR A CA 1
ATOM 1305 C C . THR A 1 177 ? 17.462 -1.951 21.204 1.00 33.25 177 THR A C 1
ATOM 1307 O O . THR A 1 177 ? 18.413 -2.690 21.445 1.00 33.25 177 THR A O 1
ATOM 1310 N N . VAL A 1 178 ? 17.547 -0.949 20.329 1.00 26.44 178 VAL A N 1
ATOM 1311 C CA . VAL A 1 178 ? 18.840 -0.435 19.868 1.00 26.44 178 VAL A CA 1
ATOM 1312 C C . VAL A 1 178 ? 19.440 0.342 21.034 1.00 26.44 178 VAL A C 1
ATOM 1314 O O . VAL A 1 178 ? 19.092 1.496 21.268 1.00 26.44 178 VAL A O 1
ATOM 1317 N N . THR A 1 179 ? 20.296 -0.312 21.812 1.00 27.81 179 THR A N 1
ATOM 1318 C CA . THR A 1 179 ? 21.121 0.356 22.817 1.00 27.81 179 THR A CA 1
ATOM 1319 C C . THR A 1 179 ? 22.285 1.012 22.079 1.00 27.81 179 THR A C 1
ATOM 1321 O O . THR A 1 179 ? 23.158 0.319 21.564 1.00 27.81 179 THR A O 1
ATOM 1324 N N . THR A 1 180 ? 22.302 2.340 21.978 1.00 32.72 180 THR A N 1
ATOM 1325 C CA . THR A 1 180 ? 23.520 3.057 21.585 1.00 32.72 180 THR A CA 1
ATOM 1326 C C . THR A 1 180 ? 24.505 2.959 22.743 1.00 32.72 180 THR A C 1
ATOM 1328 O O . THR A 1 180 ? 24.213 3.453 23.834 1.00 32.72 180 THR A O 1
ATOM 1331 N N . GLU A 1 181 ? 25.647 2.304 22.537 1.00 31.56 181 GLU A N 1
ATOM 1332 C CA . GLU A 1 181 ? 26.747 2.359 23.498 1.00 31.56 181 GLU A CA 1
ATOM 1333 C C . GLU A 1 181 ? 27.154 3.825 23.707 1.00 31.56 181 GLU A C 1
ATOM 1335 O O . GLU A 1 181 ? 27.296 4.590 22.751 1.00 31.56 181 GLU A O 1
ATOM 1340 N N . ALA A 1 182 ? 27.295 4.239 24.968 1.00 34.00 182 ALA A N 1
ATOM 1341 C CA . ALA A 1 182 ? 27.792 5.566 25.293 1.00 34.00 182 ALA A CA 1
ATOM 1342 C C . ALA A 1 182 ? 29.226 5.704 24.760 1.00 34.00 182 ALA A C 1
ATOM 1344 O O . ALA A 1 182 ? 30.113 4.942 25.150 1.00 34.00 182 ALA A O 1
ATOM 1345 N N . VAL A 1 183 ? 29.453 6.678 23.877 1.00 36.28 183 VAL A N 1
ATOM 1346 C CA . VAL A 1 183 ? 30.797 7.054 23.427 1.00 36.28 183 VAL A CA 1
ATOM 1347 C C . VAL A 1 183 ? 31.597 7.476 24.659 1.00 36.28 183 VAL A C 1
ATOM 1349 O O . VAL A 1 183 ? 31.249 8.452 25.325 1.00 36.28 183 VAL A O 1
ATOM 1352 N N . LYS A 1 184 ? 32.665 6.738 24.978 1.00 38.38 184 LYS A N 1
ATOM 1353 C CA . LYS A 1 184 ? 33.675 7.213 25.925 1.00 38.38 184 LYS A CA 1
ATOM 1354 C C . LYS A 1 184 ? 34.370 8.414 25.293 1.00 38.38 184 LYS A C 1
ATOM 1356 O O . LYS A 1 184 ? 34.982 8.287 24.237 1.00 38.38 184 LYS A O 1
ATOM 1361 N N . VAL A 1 185 ? 34.244 9.570 25.932 1.00 39.03 185 VAL A N 1
ATOM 1362 C CA . VAL A 1 185 ? 35.118 10.710 25.669 1.00 39.03 185 VAL A CA 1
ATOM 1363 C C . VAL A 1 185 ? 36.356 10.481 26.527 1.00 39.03 185 VAL A C 1
ATOM 1365 O O . VAL A 1 185 ? 36.291 10.639 27.746 1.00 39.03 185 VAL A O 1
ATOM 1368 N N . ASP A 1 186 ? 37.445 10.030 25.910 1.00 46.97 186 ASP A N 1
ATOM 1369 C CA . ASP A 1 186 ? 38.760 10.117 26.543 1.00 46.97 186 ASP A CA 1
ATOM 1370 C C . ASP A 1 186 ? 39.154 11.606 26.568 1.00 46.97 186 ASP A C 1
ATOM 1372 O O . ASP A 1 186 ? 38.970 12.311 25.571 1.00 46.97 186 ASP A O 1
ATOM 1376 N N . GLY A 1 187 ? 39.535 12.080 27.759 1.00 42.22 187 GLY A N 1
ATOM 1377 C CA . GLY A 1 187 ? 39.610 13.501 28.130 1.00 42.22 187 GLY A CA 1
ATOM 1378 C C . GLY A 1 187 ? 40.814 14.288 27.634 1.00 42.22 187 GLY A C 1
ATOM 1379 O O . GLY A 1 187 ? 41.657 13.741 26.892 1.00 42.22 187 GLY A O 1
#

Foldseek 3Di:
DQPQQQQPDPDNLWKWKWKDKFWCVLPPQFKKKKKKKDFDDPQFKFWAQPDPQQQFTAFKKWKWFDDPPPDDTDTQFMWGGGQVIFTARDPVRDGQWHWPGWGGDRTIIITIIMGGPNVHVPTTMMMMTIGMMTTNCRDQAKDKDWDWIWIDIRSDPDIDTDIIIIIRHGVPPDDPPPDDDDDDDPD

Secondary structure (DSSP, 8-state):
---TTSTT-S--TTEEEEEEEEEGGGSTTSEEEEEEEEE--TTTEEE---STTS-EEEEEEEEEEPPSTTPPPEEEEEEEEETT-EEE-STT--EEEEEEEEEE-SSEEEEEEEEEGGGGTTS-EEEEEEEEEEESS--SS-EEEEE--EEEETTEEEEE-PPEEEEEPPTTS------PPPPP---

Organism: NCBI:txid1321818